Protein AF-A0A3D3H070-F1 (afdb_monomer_lite)

pLDDT: mean 72.17, std 18.34, range [31.47, 94.5]

Secondary structure (DSSP, 8-state):
--SS-EEEEEEEEEETTB-SHHHHHHHHHHT--TT--SS-----S------TTTS-HHHHHHHHHHHHHHHHHTSGGGGSS-TTGGG-EEEEEE-SS----TTTS---TTEEEEEEES-HHHHHHHHHHHHHTT-EEEEEEEE---TTSTTSS--TT-TTTT---STT-TT---PPP--EEEEEEEEEHHHHHHTT----EEE-------SSHHHHHHHHHHHHTSS-GGG--EEE----SSHHHHHHHHHHHHHHHHHS--SSS-PPP--SEEE----

Foldseek 3Di:
DQPFKKFFQFKWKDWFLQLIPVSVVVCLVVVPARDPPDDDDDDDDDPPGVPCVPVPPLNSLLVRVVRRVVLLVPPPPPPDPPPPLQQFEEEEEADLDPDPNQVRNPPDSRYPGYYYDPDPLVVVVVVSVQQVVFGKYKYKYWDDPDPVPVPPPPDPPCPPLQQQLDFPDPSQQAHDDIGIMIMTIMHGPVVCVVSVGDGPDMDQFFFHAPPDLVRVLVRLLRRCVRDPPVPDQEAEDRRHSDPVSSCSRVVSQQQSQQPSDPDDHRHDGPPHHYDSDSD

Sequence (279 aa):
MLTNEIAIVGIDSQFGEFANIDRVARALYVGKQVGKGIGRGLDEGLGNEINIANTTINGVTNDSITRMLGALSFGKLAQQEKNRVLKQLDVIVICEQSLDLESNVKVEGHINSVTVVSHLSEALKLALPLIDKGRFVALSGLNLATSSKEVEQNTVENTDQNNKTISFDGDFNGYQSTSGIASLLLAPLVIAKQSQLSIYAQLNGLSISAVNADAMKAAILKSLKSIDQKQISLIEVSALEDEFHSDLESSVLLEAYANAYEGTYAGDPLTRAISCARS

Radius of gyration: 20.77 Å; chains: 1; bounding box: 48×62×49 Å

Structure (mmCIF, N/CA/C/O backbone):
data_AF-A0A3D3H070-F1
#
_entry.id   AF-A0A3D3H070-F1
#
loop_
_atom_site.group_PDB
_atom_site.id
_atom_site.type_symbol
_atom_site.label_atom_id
_atom_site.label_alt_id
_atom_site.label_comp_id
_atom_site.label_asym_id
_atom_site.label_entity_id
_atom_site.label_seq_id
_atom_site.pdbx_PDB_ins_code
_atom_site.Cartn_x
_atom_site.Cartn_y
_atom_site.Cartn_z
_atom_site.occupancy
_atom_site.B_iso_or_equiv
_atom_site.auth_seq_id
_atom_site.auth_comp_id
_atom_site.auth_asym_id
_atom_site.auth_atom_id
_atom_site.pdbx_PDB_model_num
ATOM 1 N N . MET A 1 1 ? 2.606 -16.282 2.017 1.00 53.84 1 MET A N 1
ATOM 2 C CA . MET A 1 1 ? 1.264 -16.083 1.459 1.00 53.84 1 MET A CA 1
ATOM 3 C C . MET A 1 1 ? 0.476 -15.426 2.555 1.00 53.84 1 MET A C 1
ATOM 5 O O . MET A 1 1 ? 0.742 -15.745 3.711 1.00 53.84 1 MET A O 1
ATOM 9 N N . LEU A 1 2 ? -0.410 -14.504 2.200 1.00 64.12 2 LEU A N 1
ATOM 10 C CA . LEU A 1 2 ? -1.380 -13.996 3.157 1.00 64.12 2 LEU A CA 1
ATOM 11 C C . LEU A 1 2 ? -2.165 -15.188 3.699 1.00 64.12 2 LEU A C 1
ATOM 13 O O . LEU A 1 2 ? -2.694 -15.991 2.934 1.00 64.12 2 LEU A O 1
ATOM 17 N N . THR A 1 3 ? -2.132 -15.347 5.011 1.00 64.25 3 THR A N 1
ATOM 18 C CA . THR A 1 3 ? -2.880 -16.361 5.756 1.00 64.25 3 THR A CA 1
ATOM 19 C C . THR A 1 3 ? -4.340 -15.955 5.908 1.00 64.25 3 THR A C 1
ATOM 21 O O . THR A 1 3 ? -5.197 -16.826 6.008 1.00 64.25 3 THR A O 1
ATOM 24 N N . ASN A 1 4 ? -4.620 -14.649 5.852 1.00 69.06 4 ASN A N 1
ATOM 25 C CA . ASN A 1 4 ? -5.950 -14.066 5.940 1.00 69.06 4 ASN A CA 1
ATOM 26 C C . ASN A 1 4 ? -6.167 -12.990 4.870 1.00 69.06 4 ASN A C 1
ATOM 28 O O . ASN A 1 4 ? -5.235 -12.294 4.466 1.00 69.06 4 ASN A O 1
ATOM 32 N N . GLU A 1 5 ? -7.417 -12.836 4.435 1.00 88.88 5 GLU A N 1
ATOM 33 C CA . GLU A 1 5 ? -7.827 -11.741 3.557 1.00 88.88 5 GLU A CA 1
ATOM 34 C C . GLU A 1 5 ? -7.818 -10.411 4.328 1.00 88.88 5 GLU A C 1
ATOM 36 O O . GLU A 1 5 ? -8.447 -10.287 5.386 1.00 88.88 5 GLU A O 1
ATOM 41 N N . ILE A 1 6 ? -7.132 -9.405 3.784 1.00 93.62 6 ILE A N 1
ATOM 42 C CA . ILE A 1 6 ? -6.964 -8.091 4.419 1.00 93.62 6 ILE A CA 1
ATOM 43 C C . ILE A 1 6 ? -7.759 -7.049 3.639 1.00 93.62 6 ILE A C 1
ATOM 45 O O . ILE A 1 6 ? -7.616 -6.929 2.423 1.00 93.62 6 ILE A O 1
ATOM 49 N N . ALA A 1 7 ? -8.578 -6.280 4.348 1.00 94.25 7 ALA A N 1
ATOM 50 C CA . ALA A 1 7 ? -9.303 -5.133 3.826 1.00 94.25 7 ALA A CA 1
ATOM 51 C C . ALA A 1 7 ? -8.588 -3.828 4.189 1.00 94.25 7 ALA A C 1
ATOM 53 O O . ALA A 1 7 ? -8.120 -3.661 5.316 1.00 94.25 7 ALA A O 1
ATOM 54 N N . ILE A 1 8 ? -8.580 -2.883 3.253 1.00 94.50 8 ILE A N 1
ATOM 55 C CA . ILE A 1 8 ? -8.260 -1.478 3.501 1.00 94.50 8 ILE A CA 1
ATOM 56 C C . ILE A 1 8 ? -9.586 -0.768 3.766 1.00 94.50 8 ILE A C 1
ATOM 58 O O . ILE A 1 8 ? -10.426 -0.647 2.872 1.00 94.50 8 ILE A O 1
ATOM 62 N N . VAL A 1 9 ? -9.785 -0.336 5.008 1.00 91.19 9 VAL A N 1
ATOM 63 C CA . VAL A 1 9 ? -11.050 0.245 5.501 1.00 91.19 9 VAL A CA 1
ATOM 64 C C . VAL A 1 9 ? -10.940 1.733 5.834 1.00 91.19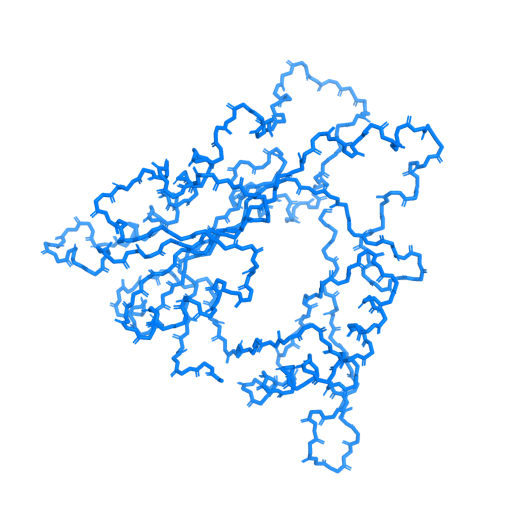 9 VAL A C 1
ATOM 66 O O . VAL A 1 9 ? -11.921 2.365 6.213 1.00 91.19 9 VAL A O 1
ATOM 69 N N . GLY A 1 10 ? -9.750 2.302 5.666 1.00 89.69 10 GLY A N 1
ATOM 70 C CA . GLY A 1 10 ? -9.484 3.727 5.792 1.00 89.69 10 GLY A CA 1
ATOM 71 C C . GLY A 1 10 ? -8.225 4.092 5.020 1.00 89.69 10 GLY A C 1
ATOM 72 O O . GLY A 1 10 ? -7.289 3.295 4.939 1.00 89.69 10 GLY A O 1
ATOM 73 N N . ILE A 1 11 ? -8.235 5.281 4.429 1.00 90.88 11 ILE A N 1
ATOM 74 C CA . ILE A 1 11 ? -7.114 5.856 3.691 1.00 90.88 11 ILE A CA 1
ATOM 75 C C . ILE A 1 11 ? -7.025 7.315 4.110 1.00 90.88 11 ILE A C 1
ATOM 77 O O . ILE A 1 11 ? -8.046 8.001 4.177 1.00 90.88 11 ILE A O 1
ATOM 81 N N . ASP A 1 12 ? -5.818 7.787 4.374 1.00 90.38 12 ASP A N 1
ATOM 82 C CA . ASP A 1 12 ? -5.549 9.207 4.523 1.00 90.38 12 ASP A CA 1
ATOM 83 C C . ASP A 1 12 ? -4.210 9.555 3.879 1.00 90.38 12 ASP A C 1
ATOM 85 O O . ASP A 1 12 ? -3.340 8.704 3.698 1.00 90.38 12 ASP A O 1
ATOM 89 N N . SER A 1 13 ? -4.057 10.807 3.477 1.00 88.50 13 SER A N 1
ATOM 90 C CA . SER A 1 13 ? -2.851 11.262 2.810 1.00 88.50 13 SER A CA 1
ATOM 91 C C . SER A 1 13 ? -2.742 12.773 2.880 1.00 88.50 13 SER A C 1
ATOM 93 O O . SER A 1 13 ? -3.749 13.474 2.820 1.00 88.50 13 SER A O 1
ATOM 95 N N . GLN A 1 14 ? -1.519 13.272 2.990 1.00 86.25 14 GLN A N 1
ATOM 96 C CA . GLN A 1 14 ? -1.224 14.691 2.945 1.00 86.25 14 GLN A CA 1
ATOM 97 C C . GLN A 1 14 ? 0.161 14.890 2.329 1.00 86.25 14 GLN A C 1
ATOM 99 O O . GLN A 1 14 ? 1.142 14.359 2.841 1.00 86.25 14 GLN A O 1
ATOM 104 N N . PHE A 1 15 ? 0.233 15.668 1.250 1.00 79.38 15 PHE A N 1
ATOM 105 C CA . PHE A 1 15 ? 1.461 15.957 0.502 1.00 79.38 15 PHE A CA 1
ATOM 106 C C . PHE A 1 15 ? 1.487 17.434 0.105 1.00 79.38 15 PHE A C 1
ATOM 108 O O . PHE A 1 15 ? 0.480 17.948 -0.389 1.00 79.38 15 PHE A O 1
ATOM 115 N N . GLY A 1 16 ? 2.618 18.119 0.301 1.00 72.62 16 GLY A N 1
ATOM 116 C CA . GLY A 1 16 ? 2.754 19.544 -0.031 1.00 72.62 16 GLY A CA 1
ATOM 117 C C . GLY A 1 16 ? 1.637 20.414 0.573 1.00 72.62 16 GLY A C 1
ATOM 118 O O . GLY A 1 16 ? 1.430 20.425 1.785 1.00 72.62 16 GLY A O 1
ATOM 119 N N . GLU A 1 17 ? 0.890 21.129 -0.275 1.00 68.81 17 GLU A N 1
ATOM 120 C CA . GLU A 1 17 ? -0.252 21.979 0.122 1.00 68.81 17 GLU A CA 1
ATOM 121 C C . GLU A 1 17 ? -1.568 21.203 0.382 1.00 68.81 17 GLU A C 1
ATOM 123 O O . GLU A 1 17 ? -2.561 21.750 0.886 1.00 68.81 17 GLU A O 1
ATOM 128 N N . PHE A 1 18 ? -1.618 19.912 0.043 1.00 79.94 18 PHE A N 1
ATOM 129 C CA . PHE A 1 18 ? -2.832 19.105 0.128 1.00 79.94 18 PHE A CA 1
ATOM 130 C C . PHE A 1 18 ? -2.976 18.487 1.517 1.00 79.94 18 PHE A C 1
ATOM 132 O O . PHE A 1 18 ? -2.437 17.429 1.812 1.00 79.94 18 PHE A O 1
ATOM 139 N N . ALA A 1 19 ? -3.752 19.154 2.368 1.00 76.75 19 ALA A N 1
ATOM 140 C CA . ALA A 1 19 ? -3.898 18.820 3.787 1.00 76.75 19 ALA A CA 1
ATOM 141 C C . ALA A 1 19 ? -4.605 17.485 4.124 1.00 76.75 19 ALA A C 1
ATOM 143 O O . ALA A 1 19 ? -4.637 17.116 5.295 1.00 76.75 19 ALA A O 1
ATOM 144 N N . ASN A 1 20 ? -5.247 16.807 3.165 1.00 80.50 20 ASN A N 1
ATOM 145 C CA . ASN A 1 20 ? -5.958 15.541 3.395 1.00 80.50 20 ASN A CA 1
ATOM 146 C C . ASN A 1 20 ? -6.221 14.770 2.089 1.00 80.50 20 ASN A C 1
ATOM 148 O O . ASN A 1 20 ? -6.066 15.315 0.989 1.00 80.50 20 ASN A O 1
ATOM 152 N N . ILE A 1 21 ? -6.694 13.525 2.224 1.00 84.62 21 ILE A N 1
ATOM 153 C CA . ILE A 1 21 ? -6.939 12.622 1.094 1.00 84.62 21 ILE A CA 1
ATOM 154 C C . ILE A 1 21 ? -7.927 13.179 0.064 1.00 84.62 21 ILE A C 1
ATOM 156 O O . ILE A 1 21 ? -7.715 12.984 -1.127 1.00 84.62 21 ILE A O 1
ATOM 160 N N . ASP A 1 22 ? -8.952 13.933 0.469 1.00 83.50 22 ASP A N 1
ATOM 161 C CA . ASP A 1 22 ? -9.907 14.528 -0.478 1.00 83.50 22 ASP A CA 1
ATOM 162 C C . ASP A 1 22 ? -9.228 15.560 -1.387 1.00 83.50 22 ASP A C 1
ATOM 164 O O . ASP A 1 22 ? -9.513 15.646 -2.585 1.00 83.50 22 ASP A O 1
ATOM 168 N N . ARG A 1 23 ? -8.308 16.351 -0.822 1.00 82.81 23 ARG A N 1
ATOM 169 C CA . ARG A 1 23 ? -7.516 17.328 -1.576 1.00 82.81 23 ARG A CA 1
ATOM 170 C C . ARG A 1 23 ? -6.496 16.642 -2.477 1.00 82.81 23 ARG A C 1
ATOM 172 O O . ARG A 1 23 ? -6.384 17.046 -3.631 1.00 82.81 23 ARG A O 1
ATOM 179 N N . VAL A 1 24 ? -5.820 15.604 -1.983 1.00 81.38 24 VAL A N 1
ATOM 180 C CA . VAL A 1 24 ? -4.869 14.797 -2.766 1.00 81.38 24 VAL A CA 1
ATOM 181 C C . VAL A 1 24 ? -5.581 14.116 -3.939 1.00 81.38 24 VAL A C 1
ATOM 183 O O . VAL A 1 24 ? -5.191 14.294 -5.089 1.00 81.38 24 VAL A O 1
ATOM 186 N N . ALA A 1 25 ? -6.687 13.414 -3.684 1.00 81.88 25 ALA A N 1
ATOM 187 C CA . ALA A 1 25 ? -7.477 12.744 -4.715 1.00 81.88 25 ALA A CA 1
ATOM 188 C C . ALA A 1 25 ? -8.027 13.734 -5.748 1.00 81.88 25 ALA A C 1
ATOM 190 O O . ALA A 1 25 ? -7.999 13.466 -6.949 1.00 81.88 25 ALA A O 1
ATOM 191 N N . ARG A 1 26 ? -8.485 14.913 -5.302 1.00 79.62 26 ARG A N 1
ATOM 192 C CA . ARG A 1 26 ? -8.896 15.982 -6.215 1.00 79.62 26 ARG A CA 1
ATOM 193 C C . ARG A 1 26 ? -7.729 16.459 -7.069 1.00 79.62 26 ARG A C 1
ATOM 195 O O . ARG A 1 26 ? -7.935 16.616 -8.265 1.00 79.62 26 ARG A O 1
ATOM 202 N N . ALA A 1 27 ? -6.555 16.702 -6.486 1.00 76.81 27 ALA A N 1
ATOM 203 C CA . ALA A 1 27 ? -5.366 17.149 -7.212 1.00 76.81 27 ALA A CA 1
ATOM 204 C C . ALA A 1 27 ? -4.968 16.150 -8.308 1.00 76.81 27 ALA A C 1
ATOM 206 O O . ALA A 1 27 ? -4.802 16.559 -9.458 1.00 76.81 27 ALA A O 1
ATOM 207 N N . LEU A 1 28 ? -4.950 14.854 -7.973 1.00 74.50 28 LEU A N 1
ATOM 208 C CA . LEU A 1 28 ? -4.727 13.760 -8.921 1.00 74.50 28 LEU A CA 1
ATOM 209 C C . LEU A 1 28 ? -5.775 13.762 -10.041 1.00 74.50 28 LEU A C 1
ATOM 211 O O . LEU A 1 28 ? -5.426 13.701 -11.216 1.00 74.50 28 LEU A O 1
ATOM 215 N N . TYR A 1 29 ? -7.059 13.898 -9.697 1.00 76.00 29 TYR A N 1
ATOM 216 C CA . TYR A 1 29 ? -8.145 13.901 -10.679 1.00 76.00 29 TYR A CA 1
ATOM 217 C C . TYR A 1 29 ? -8.085 15.094 -11.644 1.00 76.00 29 TYR A C 1
ATOM 219 O O . TYR A 1 29 ? -8.369 14.948 -12.831 1.00 76.00 29 TYR A O 1
ATOM 227 N N . VAL A 1 30 ? -7.726 16.285 -11.154 1.00 76.06 30 VAL A N 1
ATOM 228 C CA . VAL A 1 30 ? -7.637 17.497 -11.990 1.00 76.06 30 VAL A CA 1
ATOM 229 C C . VAL A 1 30 ? -6.278 17.657 -12.681 1.00 76.06 30 VAL A C 1
ATOM 231 O O . VAL A 1 30 ? -6.100 18.616 -13.429 1.00 76.06 30 VAL A O 1
ATOM 234 N N . GLY A 1 31 ? -5.319 16.763 -12.418 1.00 64.12 31 GLY A N 1
ATOM 235 C CA . GLY A 1 31 ? -3.957 16.839 -12.949 1.00 64.12 31 GLY A CA 1
ATOM 236 C C . GLY A 1 31 ? -3.170 18.062 -12.462 1.00 64.12 31 GLY A C 1
ATOM 237 O O . GLY A 1 31 ? -2.349 18.598 -13.208 1.00 64.12 31 GLY A O 1
ATOM 238 N N . LYS A 1 32 ? -3.442 18.555 -11.246 1.00 61.50 32 LYS A N 1
ATOM 239 C CA . LYS A 1 32 ? -2.672 19.663 -10.659 1.00 61.50 32 LYS A CA 1
ATOM 240 C C . LYS A 1 32 ? -1.323 19.136 -10.170 1.00 61.50 32 LYS A C 1
ATOM 242 O O . LYS A 1 32 ? -1.293 18.232 -9.346 1.00 61.50 32 LYS A O 1
ATOM 247 N N . GLN A 1 33 ? -0.238 19.733 -10.665 1.00 56.66 33 GLN A N 1
ATOM 248 C CA . GLN A 1 33 ? 1.125 19.439 -10.214 1.00 56.66 33 GLN A CA 1
ATOM 249 C C . GLN A 1 33 ? 1.294 19.837 -8.746 1.00 56.66 33 GLN A C 1
ATOM 251 O O . GLN A 1 33 ? 0.931 20.956 -8.370 1.00 56.66 33 GLN A O 1
ATOM 256 N N . VAL A 1 34 ? 1.880 18.950 -7.944 1.00 52.12 34 VAL A N 1
ATOM 257 C CA . VAL A 1 34 ? 2.399 19.302 -6.622 1.00 52.12 34 VAL A CA 1
ATOM 258 C C . VAL A 1 34 ? 3.679 20.117 -6.864 1.00 52.12 34 VAL A C 1
ATOM 260 O O . VAL A 1 34 ? 4.632 19.593 -7.420 1.00 52.12 34 VAL A O 1
ATOM 263 N N . GLY A 1 35 ? 3.697 21.418 -6.541 1.00 47.84 35 GLY A N 1
ATOM 264 C CA . GLY A 1 35 ? 4.944 22.211 -6.555 1.00 47.84 35 GLY A CA 1
ATOM 265 C C . GLY A 1 35 ? 5.084 23.364 -7.562 1.00 47.84 35 GLY A C 1
ATOM 266 O O . GLY A 1 35 ? 6.166 23.932 -7.667 1.00 47.84 35 GLY A O 1
ATOM 267 N N . LYS A 1 36 ? 4.034 23.816 -8.268 1.00 41.84 36 LYS A N 1
ATOM 268 C CA . LYS A 1 36 ? 4.107 25.085 -9.036 1.00 41.84 36 LYS A CA 1
ATOM 269 C C . LYS A 1 36 ? 3.799 26.325 -8.185 1.00 41.84 36 LYS A C 1
ATOM 271 O O . LYS A 1 36 ? 2.877 27.081 -8.475 1.00 41.84 36 LYS A O 1
ATOM 276 N N . GLY A 1 37 ? 4.621 26.574 -7.172 1.00 40.28 37 GLY A N 1
ATOM 277 C CA . GLY A 1 37 ? 4.976 27.943 -6.795 1.00 40.28 37 GLY A CA 1
ATOM 278 C C . GLY A 1 37 ? 6.317 28.215 -7.464 1.00 40.28 37 GLY A C 1
ATOM 279 O O . GLY A 1 37 ? 7.327 27.693 -7.033 1.00 40.28 37 GLY A O 1
ATOM 280 N N . ILE A 1 38 ? 6.383 28.819 -8.644 1.00 42.69 38 ILE A N 1
ATOM 281 C CA . ILE A 1 38 ? 6.715 30.236 -8.810 1.00 42.69 38 ILE A CA 1
ATOM 282 C C . ILE A 1 38 ? 6.442 30.546 -10.288 1.00 42.69 38 ILE A C 1
ATOM 284 O O . ILE A 1 38 ? 7.107 30.008 -11.172 1.00 42.69 38 ILE A O 1
ATOM 288 N N . GLY A 1 39 ? 5.471 31.413 -10.587 1.00 35.09 39 GLY A N 1
ATOM 289 C CA . GLY A 1 39 ? 5.306 31.900 -11.957 1.00 35.09 39 GLY A CA 1
ATOM 290 C C . GLY A 1 39 ? 3.931 32.443 -12.322 1.00 35.09 39 GLY A C 1
ATOM 291 O O . GLY A 1 39 ? 3.171 31.767 -13.003 1.00 35.09 39 GLY A O 1
ATOM 292 N N . ARG A 1 40 ? 3.734 33.733 -12.014 1.00 35.03 40 ARG A N 1
ATOM 293 C CA . ARG A 1 40 ? 2.775 34.689 -12.611 1.00 35.03 40 ARG A CA 1
ATOM 294 C C . ARG A 1 40 ? 1.355 34.751 -12.026 1.00 35.03 40 ARG A C 1
ATOM 296 O O . ARG A 1 40 ? 0.415 34.209 -12.585 1.00 35.03 40 ARG A O 1
ATOM 303 N N . GLY A 1 41 ? 1.230 35.642 -11.040 1.00 31.47 41 GLY A N 1
ATOM 304 C CA . GLY A 1 41 ? 0.188 36.673 -11.015 1.00 31.47 41 GLY A CA 1
ATOM 305 C C . GLY A 1 41 ? -1.107 36.339 -10.275 1.00 31.47 41 GLY A C 1
ATOM 306 O O . GLY A 1 41 ? -1.871 35.498 -10.726 1.00 31.47 41 GLY A O 1
ATOM 307 N N . LEU A 1 42 ? -1.380 37.162 -9.252 1.00 35.16 42 LEU A N 1
ATOM 308 C CA . LEU A 1 42 ? -2.685 37.431 -8.625 1.00 35.16 42 LEU A CA 1
ATOM 309 C C . LEU A 1 42 ? -3.208 36.370 -7.637 1.00 35.16 42 LEU A C 1
ATOM 311 O O . LEU A 1 42 ? -4.092 35.594 -7.969 1.00 35.16 42 LEU A O 1
ATOM 315 N N . ASP A 1 43 ? -2.680 36.365 -6.412 1.00 31.59 43 ASP A N 1
ATOM 316 C CA . ASP A 1 43 ? -3.430 36.804 -5.218 1.00 31.59 43 ASP A CA 1
ATOM 317 C C . ASP A 1 43 ? -2.535 36.684 -3.973 1.00 31.59 43 ASP A C 1
ATOM 319 O O . ASP A 1 43 ? -1.948 35.639 -3.690 1.00 31.59 43 ASP A O 1
ATOM 323 N N . GLU A 1 44 ? -2.418 37.776 -3.221 1.00 37.12 44 GLU A N 1
ATOM 324 C CA . GLU A 1 44 ? -1.837 37.781 -1.879 1.00 37.12 44 GLU A CA 1
ATOM 325 C C . GLU A 1 44 ? -2.806 37.068 -0.923 1.00 37.12 44 GLU A C 1
ATOM 327 O O . GLU A 1 44 ? -3.664 37.681 -0.294 1.00 37.12 44 GLU A O 1
ATOM 332 N N . GLY A 1 45 ? -2.697 35.744 -0.826 1.00 34.69 45 GLY A N 1
ATOM 333 C CA . GLY A 1 45 ? -3.454 34.973 0.151 1.00 34.69 45 GLY A CA 1
ATOM 334 C C . GLY A 1 45 ? -3.292 33.469 -0.024 1.00 34.69 45 GLY A C 1
ATOM 335 O O . GLY A 1 45 ? -3.718 32.919 -1.029 1.00 34.69 45 GLY A O 1
ATOM 336 N N . LEU A 1 46 ? -2.770 32.805 1.016 1.00 35.12 46 LEU A N 1
ATOM 337 C CA . LEU A 1 46 ? -2.797 31.345 1.242 1.00 35.12 46 LEU A CA 1
ATOM 338 C C . LEU A 1 46 ? -1.670 30.494 0.629 1.00 35.12 46 LEU A C 1
ATOM 340 O O . LEU A 1 46 ? -1.877 29.319 0.340 1.00 35.12 46 LEU A O 1
ATOM 344 N N . GLY A 1 47 ? -0.446 31.015 0.571 1.00 31.72 47 GLY A N 1
ATOM 345 C CA . GLY A 1 47 ? 0.758 30.180 0.490 1.00 31.72 47 GLY A CA 1
ATOM 346 C C . GLY A 1 47 ? 1.118 29.564 1.847 1.00 31.72 47 GLY A C 1
ATOM 347 O O . GLY A 1 47 ? 2.156 29.893 2.406 1.00 31.72 47 GLY A O 1
ATOM 348 N N . ASN A 1 48 ? 0.255 28.714 2.410 1.00 34.72 48 ASN A N 1
ATOM 349 C CA . ASN A 1 48 ? 0.670 27.815 3.489 1.00 34.72 48 ASN A CA 1
ATOM 350 C C . ASN A 1 48 ? 1.222 26.549 2.832 1.00 34.72 48 ASN A C 1
ATOM 352 O O . ASN A 1 48 ? 0.548 25.518 2.794 1.00 34.72 48 ASN A O 1
ATOM 356 N N . GLU A 1 49 ? 2.457 26.623 2.327 1.00 38.97 49 GLU A N 1
ATOM 357 C CA . GLU A 1 49 ? 3.288 25.423 2.326 1.00 38.97 49 GLU A CA 1
ATOM 358 C C . GLU A 1 49 ? 3.202 24.857 3.739 1.00 38.97 49 GLU A C 1
ATOM 360 O O . GLU A 1 49 ? 3.406 25.575 4.727 1.00 38.97 49 GLU A O 1
ATOM 365 N N . ILE A 1 50 ? 2.802 23.594 3.853 1.00 42.91 50 ILE A N 1
ATOM 366 C CA . ILE A 1 50 ? 2.846 22.910 5.132 1.00 42.91 50 ILE A CA 1
ATOM 367 C C . ILE A 1 50 ? 4.324 22.761 5.433 1.00 42.91 50 ILE A C 1
ATOM 369 O O . ILE A 1 50 ? 4.980 21.809 5.026 1.00 42.91 50 ILE A O 1
ATOM 373 N N . ASN A 1 51 ? 4.853 23.759 6.126 1.00 42.97 51 ASN A N 1
ATOM 374 C CA . ASN A 1 51 ? 6.153 23.695 6.728 1.00 42.97 51 ASN A CA 1
ATOM 375 C C . ASN A 1 51 ? 5.995 22.644 7.828 1.00 42.97 51 ASN A C 1
ATOM 377 O O . ASN A 1 51 ? 5.593 22.959 8.951 1.00 42.97 51 ASN A O 1
ATOM 381 N N . ILE A 1 52 ? 6.230 21.371 7.494 1.00 47.81 52 ILE A N 1
ATOM 382 C CA . ILE A 1 52 ? 6.271 20.277 8.474 1.00 47.81 52 ILE A CA 1
ATOM 383 C C . ILE A 1 52 ? 7.335 20.593 9.547 1.00 47.81 52 ILE A C 1
ATOM 385 O O . ILE A 1 52 ? 7.297 20.049 10.643 1.00 47.81 52 ILE A O 1
ATOM 389 N N . ALA A 1 53 ? 8.211 21.578 9.306 1.00 42.12 53 ALA A N 1
ATOM 390 C CA . ALA A 1 53 ? 9.059 22.182 10.327 1.00 42.12 53 ALA A CA 1
ATOM 391 C C . ALA A 1 53 ? 8.290 22.829 11.505 1.00 42.12 53 ALA A C 1
ATOM 393 O O . ALA A 1 53 ? 8.837 22.897 12.601 1.00 42.12 53 ALA A O 1
ATOM 394 N N . ASN A 1 54 ? 7.040 23.283 11.322 1.00 39.00 54 ASN A N 1
ATOM 395 C CA . ASN A 1 54 ? 6.262 24.001 12.346 1.00 39.00 54 ASN A CA 1
ATOM 396 C C . ASN A 1 54 ? 5.097 23.199 12.951 1.00 39.00 54 ASN A C 1
ATOM 398 O O . ASN A 1 54 ? 4.590 23.572 14.009 1.00 39.00 54 ASN A O 1
ATOM 402 N N . THR A 1 55 ? 4.661 22.103 12.321 1.00 51.69 55 THR A N 1
ATOM 403 C CA . THR A 1 55 ? 3.723 21.147 12.938 1.00 51.69 55 THR A CA 1
ATOM 404 C C . THR A 1 55 ? 4.530 19.956 13.418 1.00 51.69 55 THR A C 1
ATOM 406 O O . THR A 1 55 ? 5.241 19.342 12.633 1.00 51.69 55 THR A O 1
ATOM 409 N N . THR A 1 56 ? 4.459 19.617 14.707 1.00 62.72 56 THR A N 1
ATOM 410 C CA . THR A 1 56 ? 5.174 18.434 15.193 1.00 62.72 56 THR A CA 1
ATOM 411 C C . THR A 1 56 ? 4.686 17.221 14.408 1.00 62.72 56 THR A C 1
ATOM 413 O O . THR A 1 56 ? 3.486 17.046 14.214 1.00 62.72 56 THR A O 1
ATOM 416 N N . ILE A 1 57 ? 5.610 16.381 13.948 1.00 65.06 57 ILE A N 1
ATOM 417 C CA . ILE A 1 57 ? 5.325 15.152 13.188 1.00 65.06 57 ILE A CA 1
ATOM 418 C C . ILE A 1 57 ? 4.260 14.299 13.899 1.00 65.06 57 ILE A C 1
ATOM 420 O O . ILE A 1 57 ? 3.370 13.728 13.278 1.00 65.06 57 ILE A O 1
ATOM 424 N N . ASN A 1 58 ? 4.280 14.340 15.232 1.00 67.81 58 ASN A N 1
ATOM 425 C CA . ASN A 1 58 ? 3.258 13.783 16.109 1.00 67.81 58 ASN A CA 1
ATOM 426 C C . ASN A 1 58 ? 1.844 14.302 15.811 1.00 67.81 58 ASN A C 1
ATOM 428 O O . ASN A 1 58 ? 0.911 13.513 15.764 1.00 67.81 58 ASN A O 1
ATOM 432 N N . GLY A 1 59 ? 1.665 15.611 15.620 1.00 69.94 59 GLY A N 1
ATOM 433 C CA . GLY A 1 59 ? 0.386 16.219 15.253 1.00 69.94 59 GLY A CA 1
ATOM 434 C C . GLY A 1 59 ? -0.138 15.701 13.917 1.00 69.94 59 GLY A C 1
ATOM 435 O O . GLY A 1 59 ? -1.276 15.257 13.856 1.00 69.94 59 GLY A O 1
ATOM 436 N N . VAL A 1 60 ? 0.709 15.655 12.885 1.00 74.31 60 VAL A N 1
ATOM 437 C CA . VAL A 1 60 ? 0.316 15.167 11.550 1.00 74.31 60 VAL A CA 1
ATOM 438 C C . VAL A 1 60 ? -0.076 13.686 11.585 1.00 74.31 60 VAL A C 1
ATOM 440 O O . VAL A 1 60 ? -1.119 13.309 11.049 1.00 74.31 60 VAL A O 1
ATOM 443 N N . THR A 1 61 ? 0.711 12.850 12.267 1.00 74.94 61 THR A N 1
ATOM 444 C CA . THR A 1 61 ? 0.400 11.425 12.449 1.00 74.94 61 THR A CA 1
ATOM 445 C C . THR A 1 61 ? -0.884 11.225 13.255 1.00 74.94 61 THR A C 1
ATOM 447 O O . THR A 1 61 ? -1.749 10.459 12.834 1.00 74.94 61 THR A O 1
ATOM 450 N N . ASN A 1 62 ? -1.049 11.937 14.377 1.00 76.62 62 ASN A N 1
ATOM 451 C CA . ASN A 1 62 ? -2.265 11.875 15.195 1.00 76.62 62 ASN A CA 1
ATOM 452 C C . ASN A 1 62 ? -3.495 12.280 14.375 1.00 76.62 62 ASN A C 1
ATOM 454 O O . ASN A 1 62 ? -4.470 11.539 14.339 1.00 76.62 62 ASN A O 1
ATOM 458 N N . ASP A 1 63 ? -3.431 13.407 13.664 1.00 79.75 63 ASP A N 1
ATOM 459 C CA . ASP A 1 63 ? -4.544 13.905 12.859 1.00 79.75 63 ASP A CA 1
ATOM 460 C C . ASP A 1 63 ? -4.925 12.912 11.753 1.00 79.75 63 ASP A C 1
ATOM 462 O O . ASP A 1 63 ? -6.112 12.703 11.487 1.00 79.75 63 ASP A O 1
ATOM 466 N N . SER A 1 64 ? -3.933 12.267 11.130 1.00 83.12 64 SER A N 1
ATOM 467 C CA . SER A 1 64 ? -4.163 11.231 10.122 1.00 83.12 64 SER A CA 1
ATOM 468 C C . SER A 1 64 ? -4.873 10.007 10.705 1.00 83.12 64 SER A C 1
ATOM 470 O O . SER A 1 64 ? -5.873 9.537 10.155 1.00 83.12 64 SER A O 1
ATOM 472 N N . ILE A 1 65 ? -4.424 9.535 11.872 1.00 77.81 65 ILE A N 1
ATOM 473 C CA . ILE A 1 65 ? -5.055 8.426 12.598 1.00 77.81 65 ILE A CA 1
ATOM 474 C C . ILE A 1 65 ? -6.487 8.792 12.998 1.00 77.81 65 ILE A C 1
ATOM 476 O O . ILE A 1 65 ? -7.410 8.017 12.737 1.00 77.81 65 ILE A O 1
ATOM 480 N N . THR A 1 66 ? -6.702 9.979 13.568 1.00 77.56 66 THR A N 1
ATOM 481 C CA . THR A 1 66 ? -8.029 10.462 13.963 1.00 77.56 66 THR A CA 1
ATOM 482 C C . THR A 1 66 ? -8.971 10.536 12.760 1.00 77.56 66 THR A C 1
ATOM 484 O O . THR A 1 66 ? -10.124 10.122 12.873 1.00 77.56 66 THR A O 1
ATOM 487 N N . ARG A 1 67 ? -8.507 10.986 11.583 1.00 79.25 67 ARG A N 1
ATOM 488 C CA . ARG A 1 67 ? -9.322 10.987 10.353 1.00 79.25 67 ARG A CA 1
ATOM 489 C C . ARG A 1 67 ? -9.689 9.574 9.896 1.00 79.25 67 ARG A C 1
ATOM 491 O O . ARG A 1 67 ? -10.860 9.324 9.608 1.00 79.25 67 ARG A O 1
ATOM 498 N N . MET A 1 68 ? -8.734 8.640 9.884 1.00 76.94 68 MET A N 1
ATOM 499 C CA . MET A 1 68 ? -9.004 7.240 9.524 1.00 76.94 68 MET A CA 1
ATOM 500 C C . MET A 1 68 ? -9.978 6.565 10.502 1.00 76.94 68 MET A C 1
ATOM 502 O O . MET A 1 68 ? -10.881 5.850 10.075 1.00 76.94 68 MET A O 1
ATOM 506 N N . LEU A 1 69 ? -9.852 6.822 11.807 1.00 74.38 69 LEU A N 1
ATOM 507 C CA . LEU A 1 69 ? -10.790 6.331 12.824 1.00 74.38 69 LEU A CA 1
ATOM 508 C C . LEU A 1 69 ? -12.165 7.002 12.729 1.00 74.38 69 LEU A C 1
ATOM 510 O O . LEU A 1 69 ? -13.199 6.355 12.919 1.00 74.38 69 LEU A O 1
ATOM 514 N N . GLY A 1 70 ? -12.196 8.290 12.391 1.00 69.88 70 GLY A N 1
ATOM 515 C CA . GLY A 1 70 ? -13.422 9.022 12.096 1.00 69.88 70 GLY A CA 1
ATOM 516 C C . GLY A 1 70 ? -14.207 8.367 10.960 1.00 69.88 70 GLY A C 1
ATOM 517 O O . GLY A 1 70 ? -15.418 8.197 11.085 1.00 69.88 70 GLY A O 1
ATOM 518 N N . ALA A 1 71 ? -13.525 7.894 9.909 1.00 65.12 71 ALA A N 1
ATOM 519 C CA . ALA A 1 71 ? -14.150 7.162 8.804 1.00 65.12 71 ALA A CA 1
ATOM 520 C C . ALA A 1 71 ? -14.855 5.868 9.262 1.00 65.12 71 ALA A C 1
ATOM 522 O O . ALA A 1 71 ? -15.934 5.546 8.763 1.00 65.12 71 ALA A O 1
ATOM 523 N N . LEU A 1 72 ? -14.314 5.171 10.269 1.00 66.50 72 LEU A N 1
ATOM 524 C CA . LEU A 1 72 ? -14.962 3.994 10.872 1.00 66.50 72 LEU A CA 1
ATOM 525 C C . LEU A 1 72 ? -16.236 4.348 11.653 1.00 66.50 72 LEU A C 1
ATOM 527 O O . LEU A 1 72 ? -17.129 3.514 11.805 1.00 66.50 72 LEU A O 1
ATOM 531 N N . SER A 1 73 ? -16.322 5.582 12.156 1.00 56.19 73 SER A N 1
ATOM 532 C CA . SER A 1 73 ? -17.408 6.054 13.022 1.00 56.19 73 SER A CA 1
ATOM 533 C C . SER A 1 73 ? -18.676 6.457 12.254 1.00 56.19 73 SER A C 1
ATOM 535 O O . SER A 1 73 ? -19.723 6.634 12.873 1.00 56.19 73 SER A O 1
ATOM 537 N N . PHE A 1 74 ? -18.623 6.560 10.917 1.00 48.97 74 PHE A N 1
ATOM 538 C CA . PHE A 1 74 ? -19.785 6.876 10.067 1.00 48.97 74 PHE A CA 1
ATOM 539 C C . PHE A 1 74 ? -20.722 5.684 9.802 1.00 48.97 74 PHE A C 1
ATOM 541 O O . PHE A 1 74 ? -21.801 5.860 9.231 1.00 48.97 74 PHE A O 1
ATOM 548 N N . GLY A 1 75 ? -20.371 4.472 10.244 1.00 48.41 75 GLY A N 1
ATOM 549 C CA . GLY A 1 75 ? -21.339 3.378 10.331 1.00 48.41 75 GLY A CA 1
ATOM 550 C C . GLY A 1 75 ? -22.393 3.676 11.406 1.00 48.41 75 GLY A C 1
ATOM 551 O O . GLY A 1 75 ? -22.101 4.335 12.400 1.00 48.41 75 GLY A O 1
ATOM 552 N N . LYS A 1 76 ? -23.615 3.139 11.279 1.00 44.62 76 LYS A N 1
ATOM 553 C CA . LYS A 1 76 ? -24.701 3.171 12.297 1.00 44.62 76 LYS A CA 1
ATOM 554 C C . LYS A 1 76 ? -24.337 2.508 13.656 1.00 44.62 76 LYS A C 1
ATOM 556 O O . LYS A 1 76 ? -25.211 2.078 14.402 1.00 44.62 76 LYS A O 1
ATOM 561 N N . LEU A 1 77 ? -23.052 2.412 13.984 1.00 45.75 77 LEU A N 1
ATOM 562 C CA . LEU A 1 77 ? -22.442 1.776 15.149 1.00 45.75 77 LEU A CA 1
ATOM 563 C C . LEU A 1 77 ? -22.264 2.722 16.345 1.00 45.75 77 LEU A C 1
ATOM 565 O O . LEU A 1 77 ? -21.909 2.265 17.428 1.00 45.75 77 LEU A O 1
ATOM 569 N N . ALA A 1 78 ? -22.584 4.012 16.209 1.00 43.44 78 ALA A N 1
ATOM 570 C CA . ALA A 1 78 ? -22.543 4.957 17.328 1.00 43.44 78 ALA A CA 1
ATOM 571 C C . ALA A 1 78 ? -23.621 4.706 18.412 1.00 43.44 78 ALA A C 1
ATOM 573 O O . ALA A 1 78 ? -23.621 5.386 19.434 1.00 43.44 78 ALA A O 1
ATOM 574 N N . GLN A 1 79 ? -24.533 3.739 18.225 1.00 42.19 79 GLN A N 1
ATOM 575 C CA . GLN A 1 79 ? -25.642 3.472 19.157 1.00 42.19 79 GLN A CA 1
ATOM 576 C C . GLN A 1 79 ? -25.721 2.055 19.739 1.00 42.19 79 GLN A C 1
ATOM 578 O O . GLN A 1 79 ? -26.771 1.669 20.247 1.00 42.19 79 GLN A O 1
ATOM 583 N N . GLN A 1 80 ? -24.639 1.272 19.767 1.00 39.38 80 GLN A N 1
ATOM 584 C CA . GLN A 1 80 ? -24.641 0.059 20.594 1.00 39.38 80 GLN A CA 1
ATOM 585 C C . GLN A 1 80 ? -23.385 -0.057 21.452 1.00 39.38 80 GLN A C 1
ATOM 587 O O . GLN A 1 80 ? -22.262 0.045 20.969 1.00 39.38 80 GLN A O 1
ATOM 592 N N . GLU A 1 81 ? -23.605 -0.312 22.742 1.00 45.91 81 GLU A N 1
ATOM 593 C CA . GLU A 1 81 ? -22.651 -0.516 23.841 1.00 45.91 81 GLU A CA 1
ATOM 594 C C . GLU A 1 81 ? -21.657 -1.697 23.649 1.00 45.91 81 GLU A C 1
ATOM 596 O O . GLU A 1 81 ? -21.298 -2.396 24.594 1.00 45.91 81 GLU A O 1
ATOM 601 N N . LYS A 1 82 ? -21.156 -1.956 22.437 1.00 44.47 82 LYS A N 1
ATOM 602 C CA . LYS A 1 82 ? -20.215 -3.047 22.114 1.00 44.47 82 LYS A CA 1
ATOM 603 C C . LYS A 1 82 ? -18.961 -2.573 21.366 1.00 44.47 82 LYS A C 1
ATOM 605 O O . LYS A 1 82 ? -18.314 -3.352 20.671 1.00 44.47 82 LYS A O 1
ATOM 610 N N . ASN A 1 83 ? -18.539 -1.330 21.605 1.00 46.69 83 ASN A N 1
ATOM 611 C CA . ASN A 1 83 ? -17.245 -0.750 21.201 1.00 46.69 83 ASN A CA 1
ATOM 612 C C . ASN A 1 83 ? -16.039 -1.377 21.945 1.00 46.69 83 ASN A C 1
ATOM 614 O O . ASN A 1 83 ? -15.225 -0.686 22.552 1.00 46.69 83 ASN A O 1
ATOM 618 N N . ARG A 1 84 ? -15.920 -2.710 21.943 1.00 50.56 84 ARG A N 1
ATOM 619 C CA . ARG A 1 84 ? -14.671 -3.425 22.269 1.00 50.56 84 ARG A CA 1
ATOM 620 C C . ARG A 1 84 ? -13.862 -3.760 21.012 1.00 50.56 84 ARG A C 1
ATOM 622 O O . ARG A 1 84 ? -12.650 -3.886 21.120 1.00 50.56 84 ARG A O 1
ATOM 629 N N . VAL A 1 85 ? -14.506 -3.850 19.842 1.00 50.19 85 VAL A N 1
ATOM 630 C CA . VAL A 1 85 ? -13.853 -4.210 18.565 1.00 50.19 85 VAL A CA 1
ATOM 631 C C . VAL A 1 85 ? -12.889 -3.114 18.089 1.00 50.19 85 VAL A C 1
ATOM 633 O O . VAL A 1 85 ? -11.794 -3.425 17.643 1.00 50.19 85 VAL A O 1
ATOM 636 N N . LEU A 1 86 ? -13.232 -1.837 18.292 1.00 52.78 86 LEU A N 1
ATOM 637 C CA . LEU A 1 86 ? -12.377 -0.687 17.955 1.00 52.78 86 LEU A CA 1
ATOM 638 C C . LEU A 1 86 ? -11.366 -0.307 19.060 1.00 52.78 86 LEU A C 1
ATOM 640 O O . LEU A 1 86 ? -10.716 0.725 18.961 1.00 52.78 86 LEU A O 1
ATOM 644 N N . LYS A 1 87 ? -11.230 -1.100 20.138 1.00 53.25 87 LYS A N 1
ATOM 645 C CA . LYS A 1 87 ? -10.273 -0.827 21.238 1.00 53.25 87 LYS A CA 1
ATOM 646 C C . LYS A 1 87 ? -8.889 -1.454 21.035 1.00 53.25 87 LYS A C 1
ATOM 648 O O . LYS A 1 87 ? -8.100 -1.491 21.972 1.00 53.25 87 LYS A O 1
ATOM 653 N N . GLN A 1 88 ? -8.616 -2.016 19.863 1.00 70.00 88 GLN A N 1
ATOM 654 C CA . GLN A 1 88 ? -7.337 -2.658 19.558 1.00 70.00 88 GLN A CA 1
ATOM 655 C C . GLN A 1 88 ? -6.826 -2.154 18.212 1.00 70.00 88 GLN A C 1
ATOM 657 O O . GLN A 1 88 ? -6.741 -2.920 17.252 1.00 70.00 88 GLN A O 1
ATOM 662 N N . LEU A 1 89 ? -6.563 -0.846 18.140 1.00 84.06 89 LEU A N 1
ATOM 663 C CA . LEU A 1 89 ? -5.790 -0.274 17.047 1.00 84.06 89 LEU A CA 1
ATOM 664 C C . LEU A 1 89 ? -4.308 -0.359 17.399 1.00 84.06 89 LEU A C 1
ATOM 666 O O . LEU A 1 89 ? -3.866 0.262 18.365 1.00 84.06 89 LEU A O 1
ATOM 670 N N . ASP A 1 90 ? -3.549 -1.093 16.604 1.00 89.19 90 ASP A N 1
ATOM 671 C CA . ASP A 1 90 ? -2.094 -1.021 16.633 1.00 89.19 90 ASP A CA 1
ATOM 672 C C . ASP A 1 90 ? -1.639 -0.019 15.557 1.00 89.19 90 ASP A C 1
ATOM 674 O O . ASP A 1 90 ? -2.105 -0.058 14.418 1.00 89.19 90 ASP A O 1
ATOM 678 N N . VAL A 1 91 ? -0.766 0.917 15.916 1.00 88.38 91 VAL A N 1
ATOM 679 C CA . VAL A 1 91 ? -0.234 1.936 15.003 1.00 88.38 91 VAL A CA 1
ATOM 680 C C . VAL A 1 91 ? 1.212 1.590 14.688 1.00 88.38 91 VAL A C 1
ATOM 682 O O . VAL A 1 91 ? 2.027 1.431 15.596 1.00 88.38 91 VAL A O 1
ATOM 685 N N . ILE A 1 92 ? 1.540 1.495 13.404 1.00 92.25 92 ILE A N 1
ATOM 686 C CA . ILE A 1 92 ? 2.907 1.297 12.932 1.00 92.25 92 ILE A CA 1
ATOM 687 C C . ILE A 1 92 ? 3.272 2.468 12.031 1.00 92.25 92 ILE A C 1
ATOM 689 O O . ILE A 1 92 ? 2.669 2.685 10.977 1.00 92.25 92 ILE A O 1
ATOM 693 N N . VAL A 1 93 ? 4.272 3.219 12.464 1.00 89.75 93 VAL A N 1
ATOM 694 C CA . VAL A 1 93 ? 4.789 4.380 11.758 1.00 89.75 93 VAL A CA 1
ATOM 695 C C . VAL A 1 93 ? 6.045 3.977 10.995 1.00 89.75 93 VAL A C 1
ATOM 697 O O . VAL A 1 93 ? 6.973 3.428 11.580 1.00 89.75 93 VAL A O 1
ATOM 700 N N . ILE A 1 94 ? 6.070 4.246 9.693 1.00 91.44 94 ILE A N 1
ATOM 701 C CA . ILE A 1 94 ? 7.224 4.024 8.824 1.00 91.44 94 ILE A CA 1
ATOM 702 C C . ILE A 1 94 ? 7.907 5.372 8.627 1.00 91.44 94 ILE A C 1
ATOM 704 O O . ILE A 1 94 ? 7.340 6.266 7.999 1.00 91.44 94 ILE A O 1
ATOM 708 N N . CYS A 1 95 ? 9.098 5.520 9.192 1.00 87.06 95 CYS A N 1
ATOM 709 C CA . CYS A 1 95 ? 9.875 6.747 9.143 1.00 87.06 95 CYS A CA 1
ATOM 710 C C . CYS A 1 95 ? 11.364 6.399 9.144 1.00 87.06 95 CYS A C 1
ATOM 712 O O . CYS A 1 95 ? 11.858 5.785 10.088 1.00 87.06 95 CYS A O 1
ATOM 714 N N . GLU A 1 96 ? 12.090 6.791 8.098 1.00 79.12 96 GLU A N 1
ATOM 715 C CA . GLU A 1 96 ? 13.536 6.545 8.015 1.00 79.12 96 GLU A CA 1
ATOM 716 C C . GLU A 1 96 ? 14.331 7.436 8.976 1.00 79.12 96 GLU A C 1
ATOM 718 O O . GLU A 1 96 ? 15.410 7.058 9.436 1.00 79.12 96 GLU A O 1
ATOM 723 N N . GLN A 1 97 ? 13.800 8.613 9.320 1.00 72.44 97 GLN A N 1
ATOM 724 C CA . GLN A 1 97 ? 14.412 9.471 10.326 1.00 72.44 97 GLN A CA 1
ATOM 725 C C . GLN A 1 97 ? 14.183 8.896 11.732 1.00 72.44 97 GLN A C 1
ATOM 727 O O . GLN A 1 97 ? 13.058 8.563 12.105 1.00 72.44 97 GLN A O 1
ATOM 732 N N . SER A 1 98 ? 15.243 8.848 12.545 1.00 64.19 98 SER A N 1
ATOM 733 C CA . SER A 1 98 ? 15.156 8.495 13.967 1.00 64.19 98 SER A CA 1
ATOM 734 C C . SER A 1 98 ? 14.395 9.580 14.730 1.00 64.19 98 SER A C 1
ATOM 736 O O . SER A 1 98 ? 14.980 10.569 15.173 1.00 64.19 98 SER A O 1
ATOM 738 N N . LEU A 1 99 ? 13.089 9.393 14.891 1.00 65.12 99 LEU A N 1
ATOM 739 C CA . LEU A 1 99 ? 12.216 10.287 15.640 1.00 65.12 99 LEU A CA 1
ATOM 740 C C . LEU A 1 99 ? 11.690 9.587 16.891 1.00 65.12 99 LEU A C 1
ATOM 742 O O . LEU A 1 99 ? 11.233 8.447 16.832 1.00 65.12 99 LEU A O 1
ATOM 746 N N . ASP A 1 100 ? 11.675 10.305 18.011 1.00 63.06 100 ASP A N 1
ATOM 747 C CA . ASP A 1 100 ? 11.013 9.858 19.239 1.00 63.06 100 ASP A CA 1
ATOM 748 C C . ASP A 1 100 ? 9.490 10.091 19.134 1.00 63.06 100 ASP A C 1
ATOM 750 O O . ASP A 1 100 ? 8.923 11.027 19.707 1.00 63.06 100 ASP A O 1
ATOM 754 N N . LEU A 1 101 ? 8.831 9.287 18.291 1.00 64.00 101 LEU A N 1
ATOM 755 C CA . LEU A 1 101 ? 7.375 9.334 18.078 1.00 64.00 101 LEU A CA 1
ATOM 756 C C . LEU A 1 101 ? 6.621 8.446 19.074 1.00 64.00 101 LEU A C 1
ATOM 758 O O . LEU A 1 101 ? 5.468 8.732 19.397 1.00 64.00 101 LEU A O 1
ATOM 762 N N . GLU A 1 102 ? 7.262 7.389 19.583 1.00 60.72 102 GLU A N 1
ATOM 763 C CA . GLU A 1 102 ? 6.637 6.425 20.501 1.00 60.72 102 GLU A CA 1
ATOM 764 C C . GLU A 1 102 ? 6.153 7.089 21.797 1.00 60.72 102 GLU A C 1
ATOM 766 O O . GLU A 1 102 ? 5.118 6.708 22.341 1.00 60.72 102 GLU A O 1
ATOM 771 N N . SER A 1 103 ? 6.856 8.125 22.260 1.00 55.97 103 SER A N 1
ATOM 772 C CA . SER A 1 103 ? 6.513 8.874 23.472 1.00 55.97 103 SER A CA 1
ATOM 773 C C . SER A 1 103 ? 5.462 9.977 23.267 1.00 55.97 103 SER A C 1
ATOM 775 O O . SER A 1 103 ? 4.930 10.495 24.250 1.00 55.97 103 SER A O 1
ATOM 777 N N . ASN A 1 104 ? 5.138 10.345 22.019 1.00 55.03 104 ASN A N 1
ATOM 778 C CA . ASN A 1 104 ? 4.428 11.594 21.706 1.00 55.03 104 ASN A CA 1
ATOM 779 C C . ASN A 1 104 ? 3.168 11.447 20.830 1.00 55.03 104 ASN A C 1
ATOM 781 O O . ASN A 1 104 ? 2.407 12.413 20.683 1.00 55.03 104 ASN A O 1
ATOM 785 N N . VAL A 1 105 ? 2.908 10.271 20.253 1.00 59.47 105 VAL A N 1
ATOM 786 C CA . VAL A 1 105 ? 1.593 9.959 19.669 1.00 59.47 105 VAL A CA 1
ATOM 787 C C . VAL A 1 105 ? 0.587 9.908 20.816 1.00 59.47 105 VAL A C 1
ATOM 789 O O . VAL A 1 105 ? 0.755 9.154 21.776 1.00 59.47 105 VAL A O 1
ATOM 792 N N . LYS A 1 106 ? -0.445 10.760 20.763 1.00 58.44 106 LYS A N 1
ATOM 793 C CA . LYS A 1 106 ? -1.438 10.826 21.835 1.00 58.44 106 LYS A CA 1
ATOM 794 C C . LYS A 1 106 ? -2.195 9.509 21.816 1.00 58.44 106 LYS A C 1
ATOM 796 O O . LYS A 1 106 ? -2.996 9.273 20.918 1.00 58.44 106 LYS A O 1
ATOM 801 N N . VAL A 1 107 ? -1.933 8.662 22.807 1.00 53.19 107 VAL A N 1
ATOM 802 C CA . VAL A 1 107 ? -2.681 7.427 23.037 1.00 53.19 107 VAL A CA 1
ATOM 803 C C . VAL A 1 107 ? -4.098 7.825 23.445 1.00 53.19 107 VAL A C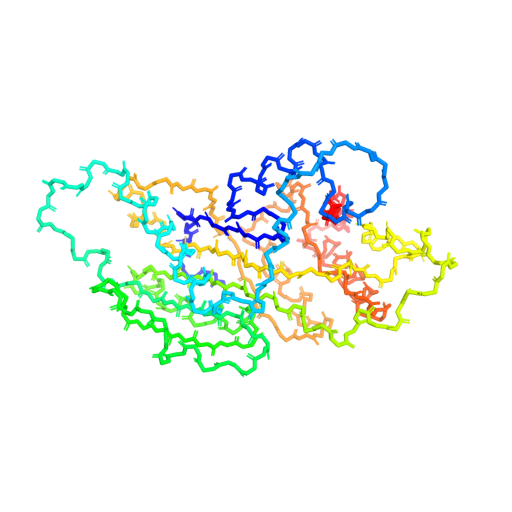 1
ATOM 805 O O . VAL A 1 107 ? -4.429 7.941 24.624 1.00 53.19 107 VAL A O 1
ATOM 808 N N . GLU A 1 108 ? -4.949 8.107 22.460 1.00 58.38 108 GLU A N 1
ATOM 809 C CA . GLU A 1 108 ? -6.390 8.083 22.666 1.00 58.38 108 GLU A CA 1
ATOM 810 C C . GLU A 1 108 ? -6.760 6.690 23.195 1.00 58.38 108 GLU A C 1
ATOM 812 O O . GLU A 1 108 ? -6.098 5.702 22.874 1.00 58.38 108 GLU A O 1
ATOM 817 N N . GLY A 1 109 ? -7.825 6.572 23.996 1.00 57.16 109 GLY A N 1
ATOM 818 C CA . GLY A 1 109 ? -8.201 5.323 24.688 1.00 57.16 109 GLY A CA 1
ATOM 819 C C . GLY A 1 109 ? -8.539 4.116 23.789 1.00 57.16 109 GLY A C 1
ATOM 820 O O . GLY A 1 109 ? -9.028 3.100 24.286 1.00 57.16 109 GLY A O 1
ATOM 821 N N . HIS A 1 110 ? -8.314 4.234 22.481 1.00 67.00 110 HIS A N 1
ATOM 822 C CA . HIS A 1 110 ? -8.535 3.242 21.436 1.00 67.00 110 HIS A CA 1
ATOM 823 C C . HIS A 1 110 ? -7.227 2.671 20.843 1.00 67.00 110 HIS A C 1
ATOM 825 O O . HIS A 1 110 ? -7.285 1.653 20.149 1.00 67.00 110 HIS A O 1
ATOM 831 N N . ILE A 1 111 ? -6.067 3.282 21.127 1.00 76.12 111 ILE A N 1
ATOM 832 C CA . ILE A 1 111 ? -4.747 2.848 20.640 1.00 76.12 111 ILE A CA 1
ATOM 833 C C . ILE A 1 111 ? -4.139 1.837 21.622 1.00 76.12 111 ILE A C 1
ATOM 835 O O . ILE A 1 111 ? -4.001 2.118 22.810 1.00 76.12 111 ILE A O 1
ATOM 839 N N . ASN A 1 112 ? -3.771 0.654 21.124 1.00 80.50 112 ASN A N 1
ATOM 840 C CA . ASN A 1 112 ? -3.145 -0.414 21.905 1.00 80.50 112 ASN A CA 1
ATOM 841 C C . ASN A 1 112 ? -1.614 -0.289 21.946 1.00 80.50 112 ASN A C 1
ATOM 843 O O . ASN A 1 112 ? -1.011 -0.505 22.995 1.00 80.50 112 ASN A O 1
ATOM 847 N N . SER A 1 113 ? -0.983 0.052 20.823 1.00 84.56 113 SER A N 1
ATOM 848 C CA . SER A 1 113 ? 0.458 0.303 20.753 1.00 84.56 113 SER A CA 1
ATOM 849 C C . SER A 1 113 ? 0.808 1.232 19.600 1.00 84.56 113 SER A C 1
ATOM 851 O O . SER A 1 113 ? 0.069 1.325 18.620 1.00 84.56 113 SER A O 1
ATOM 853 N N . VAL A 1 114 ? 1.971 1.865 19.714 1.00 85.00 114 VAL A N 1
ATOM 854 C CA . VAL A 1 114 ? 2.622 2.627 18.649 1.00 85.00 114 VAL A CA 1
ATOM 855 C C . VAL A 1 114 ? 4.016 2.038 18.475 1.00 85.00 114 VAL A C 1
ATOM 857 O O . VAL A 1 114 ? 4.714 1.826 19.463 1.00 85.00 114 VAL A O 1
ATOM 860 N N . THR A 1 115 ? 4.402 1.730 17.243 1.00 88.56 115 THR A N 1
ATOM 861 C CA . THR A 1 115 ? 5.733 1.209 16.913 1.00 88.56 115 THR A CA 1
ATOM 862 C C . THR A 1 115 ? 6.286 1.975 15.728 1.00 88.56 115 THR A C 1
ATOM 864 O O . THR A 1 115 ? 5.568 2.185 14.751 1.00 88.56 115 THR A O 1
ATOM 867 N N . VAL A 1 116 ? 7.550 2.382 15.801 1.00 87.88 116 VAL A N 1
ATOM 868 C CA . VAL A 1 116 ? 8.232 3.066 14.697 1.00 87.88 116 VAL A CA 1
ATOM 869 C C . VAL A 1 116 ? 9.222 2.109 14.044 1.00 87.88 116 VAL A C 1
ATOM 871 O O . VAL A 1 116 ? 10.012 1.464 14.726 1.00 87.88 116 VAL A O 1
ATOM 874 N N . VAL A 1 117 ? 9.181 2.017 12.718 1.00 90.81 117 VAL A N 1
ATOM 875 C CA . VAL A 1 117 ? 10.112 1.225 11.904 1.00 90.81 117 VAL A CA 1
ATOM 876 C C . VAL A 1 117 ? 10.621 2.059 10.735 1.00 90.81 117 VAL A C 1
ATOM 878 O O . VAL A 1 117 ? 9.973 3.021 10.329 1.00 90.81 117 VAL A O 1
ATOM 881 N N . SER A 1 118 ? 11.758 1.688 10.149 1.00 88.94 118 SER A N 1
ATOM 882 C CA . SER A 1 118 ? 12.335 2.442 9.028 1.00 88.94 118 SER A CA 1
ATOM 883 C C . SER A 1 118 ? 11.795 2.019 7.663 1.00 88.94 118 SER A C 1
ATOM 885 O O . SER A 1 118 ? 11.869 2.789 6.713 1.00 88.94 118 SER A O 1
ATOM 887 N N . HIS A 1 119 ? 11.231 0.812 7.536 1.00 88.25 119 HIS A N 1
ATOM 888 C CA . HIS A 1 119 ? 10.835 0.266 6.235 1.00 88.25 119 HIS A CA 1
ATOM 889 C C . HIS A 1 119 ? 9.428 -0.336 6.235 1.00 88.25 119 HIS A C 1
ATOM 891 O O . HIS A 1 119 ? 9.026 -1.053 7.154 1.00 88.25 119 HIS A O 1
ATOM 897 N N . LEU A 1 120 ? 8.707 -0.144 5.125 1.00 89.62 120 LEU A N 1
ATOM 898 C CA . LEU A 1 120 ? 7.382 -0.736 4.900 1.00 89.62 120 LEU A CA 1
ATOM 899 C C . LEU A 1 120 ? 7.400 -2.271 5.013 1.00 89.62 120 LEU A C 1
ATOM 901 O O . LEU A 1 120 ? 6.454 -2.874 5.514 1.00 89.62 120 LEU A O 1
ATOM 905 N N . SER A 1 121 ? 8.485 -2.917 4.581 1.00 89.31 121 SER A N 1
ATOM 906 C CA . SER A 1 121 ? 8.638 -4.373 4.661 1.00 89.31 121 SER A CA 1
ATOM 907 C C . SER A 1 121 ? 8.635 -4.888 6.105 1.00 89.31 121 SER A C 1
ATOM 909 O O . SER A 1 121 ? 8.090 -5.959 6.377 1.00 89.31 121 SER A O 1
ATOM 911 N N . GLU A 1 122 ? 9.211 -4.132 7.037 1.00 91.94 122 GLU A N 1
ATOM 912 C CA . GLU A 1 122 ? 9.182 -4.431 8.466 1.00 91.94 122 GLU A CA 1
ATOM 913 C C . GLU A 1 122 ? 7.802 -4.143 9.056 1.00 91.94 122 GLU A C 1
ATOM 915 O O . GLU A 1 122 ? 7.236 -5.005 9.731 1.00 91.94 122 GLU A O 1
ATOM 920 N N . ALA A 1 123 ? 7.206 -3.000 8.705 1.00 93.69 123 ALA A N 1
ATOM 921 C CA . ALA A 1 123 ? 5.859 -2.650 9.142 1.00 93.69 123 ALA A CA 1
ATOM 922 C C . ALA A 1 123 ? 4.834 -3.722 8.761 1.00 93.69 123 ALA A C 1
ATOM 924 O O . ALA A 1 123 ? 4.029 -4.140 9.589 1.00 93.69 123 ALA A O 1
ATOM 925 N N . LEU A 1 124 ? 4.899 -4.235 7.530 1.00 92.56 124 LEU A N 1
ATOM 926 C CA . LEU A 1 124 ? 4.023 -5.309 7.073 1.00 92.56 124 LEU A CA 1
ATOM 927 C C . LEU A 1 124 ? 4.287 -6.622 7.823 1.00 92.56 124 LEU A C 1
ATOM 929 O O . LEU A 1 124 ? 3.336 -7.299 8.205 1.00 92.56 124 LEU A O 1
ATOM 933 N N . LYS A 1 125 ? 5.548 -6.978 8.109 1.00 92.00 125 LYS A N 1
ATOM 934 C CA . LYS A 1 125 ? 5.864 -8.166 8.930 1.00 92.00 125 LYS A CA 1
ATOM 935 C C . LYS A 1 125 ? 5.274 -8.074 10.340 1.00 92.00 125 LYS A C 1
ATOM 937 O O . LYS A 1 125 ? 4.863 -9.102 10.873 1.00 92.00 125 LYS A O 1
ATOM 942 N N . LEU A 1 126 ? 5.219 -6.877 10.923 1.00 93.75 126 LEU A N 1
ATOM 943 C CA . LEU A 1 126 ? 4.601 -6.628 12.228 1.00 93.75 126 LEU A CA 1
ATOM 944 C C . LEU A 1 126 ? 3.068 -6.579 12.150 1.00 93.75 126 LEU A C 1
ATOM 946 O O . LEU A 1 126 ? 2.395 -7.098 13.038 1.00 93.75 126 LEU A O 1
ATOM 950 N N . ALA A 1 127 ? 2.510 -6.008 11.082 1.00 94.00 127 ALA A N 1
ATOM 951 C CA . ALA A 1 127 ? 1.069 -5.866 10.896 1.00 94.00 127 ALA A CA 1
ATOM 952 C C . ALA A 1 127 ? 0.362 -7.214 10.702 1.00 94.00 127 ALA A C 1
ATOM 954 O O . ALA A 1 127 ? -0.692 -7.446 11.293 1.00 94.00 127 ALA A O 1
ATOM 955 N N . LEU A 1 128 ? 0.931 -8.119 9.895 1.00 92.69 128 LEU A N 1
ATOM 956 C CA . LEU A 1 128 ? 0.259 -9.368 9.516 1.00 92.69 128 LEU A CA 1
ATOM 957 C C . LEU A 1 128 ? -0.149 -10.231 10.727 1.00 92.69 128 LEU A C 1
ATOM 959 O O . LEU A 1 128 ? -1.326 -10.575 10.817 1.00 92.69 128 LEU A O 1
ATOM 963 N N . PRO A 1 129 ? 0.724 -10.526 11.715 1.00 92.31 129 PRO A N 1
ATOM 964 C CA . PRO A 1 129 ? 0.325 -11.300 12.891 1.00 92.31 129 PRO A CA 1
ATOM 965 C C . PRO A 1 129 ? -0.718 -10.606 13.777 1.00 92.31 129 PRO A C 1
ATOM 967 O O . PRO A 1 129 ? -1.419 -11.280 14.531 1.00 92.31 129 PRO A O 1
ATOM 970 N N . LEU A 1 130 ? -0.797 -9.271 13.749 1.00 92.25 130 LEU A N 1
ATOM 971 C CA . LEU A 1 130 ? -1.798 -8.506 14.498 1.00 92.25 130 LEU A CA 1
ATOM 972 C C . LEU A 1 130 ? -3.166 -8.614 13.817 1.00 92.25 130 LEU A C 1
ATOM 974 O O . LEU A 1 130 ? -4.162 -8.919 14.476 1.00 92.25 130 LEU A O 1
ATOM 978 N N . ILE A 1 131 ? -3.194 -8.467 12.493 1.00 91.88 131 ILE A N 1
ATOM 979 C CA . ILE A 1 131 ? -4.395 -8.649 11.672 1.00 91.88 131 ILE A CA 1
ATOM 980 C C . ILE A 1 131 ? -4.897 -10.093 11.792 1.00 91.88 131 ILE A C 1
ATOM 982 O O . ILE A 1 131 ? -6.083 -10.314 12.024 1.00 91.88 131 ILE A O 1
ATOM 986 N N . ASP A 1 132 ? -4.000 -11.081 11.773 1.00 89.75 132 ASP A N 1
ATOM 987 C CA . ASP A 1 132 ? -4.346 -12.494 11.972 1.00 89.75 132 ASP A CA 1
ATOM 988 C C . ASP A 1 132 ? -5.006 -12.769 13.336 1.00 89.75 132 ASP A C 1
ATOM 990 O O . ASP A 1 132 ? -5.799 -13.700 13.475 1.00 89.75 132 ASP A O 1
ATOM 994 N N . LYS A 1 133 ? -4.730 -11.932 14.345 1.00 88.62 133 LYS A N 1
ATOM 995 C CA . LYS A 1 133 ? -5.372 -11.973 15.671 1.00 88.62 133 LYS A CA 1
ATOM 996 C C . LYS A 1 133 ? -6.689 -11.196 15.738 1.00 88.62 133 LYS A C 1
ATOM 998 O O . LYS A 1 133 ? -7.249 -11.044 16.822 1.00 88.62 133 LYS A O 1
ATOM 1003 N N . GLY A 1 134 ? -7.190 -10.700 14.611 1.00 87.50 134 GLY A N 1
ATOM 1004 C CA . GLY A 1 134 ? -8.438 -9.951 14.549 1.00 87.50 134 GLY A CA 1
ATOM 1005 C C . GLY A 1 134 ? -8.290 -8.445 14.792 1.00 87.50 134 GLY A C 1
ATOM 1006 O O . GLY A 1 134 ? -9.301 -7.786 15.033 1.00 87.50 134 GLY A O 1
ATOM 1007 N N . ARG A 1 135 ? -7.066 -7.898 14.791 1.00 87.62 135 ARG A N 1
ATOM 1008 C CA . ARG A 1 135 ? -6.818 -6.490 15.138 1.00 87.62 135 ARG A CA 1
ATOM 1009 C C . ARG A 1 135 ? -6.799 -5.569 13.928 1.00 87.62 135 ARG A C 1
ATOM 1011 O O . ARG A 1 135 ? -6.532 -5.995 12.807 1.00 87.62 135 ARG A O 1
ATOM 1018 N N . PHE A 1 136 ? -7.059 -4.293 14.192 1.00 90.31 136 PHE A N 1
ATOM 1019 C CA . PHE A 1 136 ? -6.916 -3.225 13.213 1.00 90.31 136 PHE A CA 1
ATOM 1020 C C . PHE A 1 136 ? -5.502 -2.668 13.307 1.00 90.31 136 PHE A C 1
ATOM 1022 O O . PHE A 1 136 ? -4.985 -2.477 14.408 1.00 90.31 136 PHE A O 1
ATOM 1029 N N . VAL A 1 137 ? -4.893 -2.391 12.158 1.00 92.88 137 VAL A N 1
ATOM 1030 C CA . VAL A 1 137 ? -3.545 -1.827 12.097 1.00 92.88 137 VAL A CA 1
ATOM 1031 C C . VAL A 1 137 ? -3.560 -0.570 11.242 1.00 92.88 137 VAL A C 1
ATOM 1033 O O . VAL A 1 137 ? -3.902 -0.635 10.063 1.00 92.88 137 VAL A O 1
ATOM 1036 N N . ALA A 1 138 ? -3.186 0.565 11.825 1.00 92.19 138 ALA A N 1
ATOM 1037 C CA . ALA A 1 138 ? -2.890 1.777 11.072 1.00 92.19 138 ALA A CA 1
ATOM 1038 C C . ALA A 1 138 ? -1.420 1.740 10.644 1.00 92.19 138 ALA A C 1
ATOM 1040 O O . ALA A 1 138 ? -0.530 1.718 11.492 1.00 92.19 138 ALA A O 1
ATOM 1041 N N . LEU A 1 139 ? -1.172 1.724 9.337 1.00 94.19 139 LEU A N 1
ATOM 1042 C CA . LEU A 1 139 ? 0.150 1.930 8.755 1.00 94.19 139 LEU A CA 1
ATOM 1043 C C . LEU A 1 139 ? 0.255 3.378 8.299 1.00 94.19 139 LEU A C 1
ATOM 1045 O O . LEU A 1 139 ? -0.538 3.786 7.456 1.00 94.19 139 LEU A O 1
ATOM 1049 N N . SER A 1 140 ? 1.231 4.126 8.803 1.00 91.38 140 SER A N 1
ATOM 1050 C CA . SER A 1 140 ? 1.468 5.519 8.408 1.00 91.38 140 SER A CA 1
ATOM 1051 C C . SER A 1 140 ? 2.904 5.690 7.941 1.00 91.38 140 SER A C 1
ATOM 1053 O O . SER A 1 140 ? 3.825 5.599 8.746 1.00 91.38 140 SER A O 1
ATOM 1055 N N . GLY A 1 141 ? 3.100 5.921 6.646 1.00 90.50 141 GLY A N 1
ATOM 1056 C CA . GLY A 1 141 ? 4.395 6.264 6.067 1.00 90.50 141 GLY A CA 1
ATOM 1057 C C . GLY A 1 141 ? 4.605 7.765 6.067 1.00 90.50 141 GLY A C 1
ATOM 1058 O O . GLY A 1 141 ? 3.743 8.497 5.586 1.00 90.50 141 GLY A O 1
ATOM 1059 N N . LEU A 1 142 ? 5.738 8.209 6.601 1.00 86.31 142 LEU A N 1
ATOM 1060 C CA . LEU A 1 142 ? 6.125 9.609 6.638 1.00 86.31 142 LEU A CA 1
ATOM 1061 C C . LEU A 1 142 ? 7.416 9.817 5.865 1.00 86.31 142 LEU A C 1
ATOM 1063 O O . LEU A 1 142 ? 8.413 9.142 6.113 1.00 86.31 142 LEU A O 1
ATOM 1067 N N . ASN A 1 143 ? 7.389 10.805 4.977 1.00 82.69 143 ASN A N 1
ATOM 1068 C CA . ASN A 1 143 ? 8.591 11.373 4.402 1.00 82.69 143 ASN A CA 1
ATOM 1069 C C . ASN A 1 143 ? 8.715 12.834 4.824 1.00 82.69 143 ASN A C 1
ATOM 1071 O O . ASN A 1 143 ? 7.808 13.642 4.617 1.00 82.69 143 ASN A O 1
ATOM 1075 N N . LEU A 1 144 ? 9.854 13.163 5.417 1.00 75.31 144 LEU A N 1
ATOM 1076 C CA . LEU A 1 144 ? 10.194 14.504 5.861 1.00 75.31 144 LEU A CA 1
ATOM 1077 C C . LEU A 1 144 ? 11.390 14.944 5.033 1.00 75.31 144 LEU A C 1
ATOM 1079 O O . LEU A 1 144 ? 12.516 14.519 5.300 1.00 75.31 144 LEU A O 1
ATOM 1083 N N . ALA A 1 145 ? 11.161 15.772 4.016 1.00 64.56 145 ALA A N 1
ATOM 1084 C CA . ALA A 1 145 ? 12.263 16.400 3.310 1.00 64.56 145 ALA A CA 1
ATOM 1085 C C . ALA A 1 145 ? 12.988 17.292 4.320 1.00 64.56 145 ALA A C 1
ATOM 1087 O O . ALA A 1 145 ? 12.487 18.326 4.763 1.00 64.56 145 ALA A O 1
ATOM 1088 N N . THR A 1 146 ? 14.167 16.854 4.749 1.00 52.84 146 THR A N 1
ATOM 1089 C CA . THR A 1 146 ? 15.072 17.716 5.492 1.00 52.84 146 THR A CA 1
ATOM 1090 C C . THR A 1 146 ? 15.551 18.789 4.528 1.00 52.84 146 THR A C 1
ATOM 1092 O O . THR A 1 146 ? 16.106 18.468 3.477 1.00 52.84 146 THR A O 1
ATOM 1095 N N . SER A 1 147 ? 15.372 20.052 4.908 1.00 46.06 147 SER A N 1
ATOM 1096 C CA . SER A 1 147 ? 15.693 21.279 4.159 1.00 46.06 147 SER A CA 1
ATOM 1097 C C . SER A 1 147 ? 17.164 21.412 3.710 1.00 46.06 147 SER A C 1
ATOM 1099 O O . SER A 1 147 ? 17.585 22.461 3.238 1.00 46.06 147 SER A O 1
ATOM 1101 N N . SER A 1 148 ? 17.986 20.379 3.896 1.00 39.66 148 SER A N 1
ATOM 1102 C CA . SER A 1 148 ? 19.421 20.350 3.629 1.00 39.66 148 SER A CA 1
ATOM 1103 C C . SER A 1 148 ? 19.800 19.908 2.213 1.00 39.66 148 SER A C 1
ATOM 1105 O O . SER A 1 148 ? 20.944 20.134 1.833 1.00 39.66 148 SER A O 1
ATOM 1107 N N . LYS A 1 149 ? 18.892 19.322 1.414 1.00 40.78 149 LYS A N 1
ATOM 1108 C CA . LYS A 1 149 ? 19.173 18.980 -0.001 1.00 40.78 149 LYS A CA 1
ATOM 1109 C C . LYS A 1 149 ? 18.645 19.992 -1.026 1.00 40.78 149 LYS A C 1
ATOM 1111 O O . LYS A 1 149 ? 19.073 19.961 -2.173 1.00 40.78 149 LYS A O 1
ATOM 1116 N N . GLU A 1 150 ? 17.783 20.927 -0.629 1.00 43.19 150 GLU A N 1
ATOM 1117 C CA . GLU A 1 150 ? 17.211 21.927 -1.551 1.00 43.19 150 GLU A CA 1
ATOM 1118 C C . GLU A 1 150 ? 18.183 23.068 -1.911 1.00 43.19 150 GLU A C 1
ATOM 1120 O O . GLU A 1 150 ? 17.941 23.819 -2.854 1.00 43.19 150 GLU A O 1
ATOM 1125 N N . VAL A 1 151 ? 19.307 23.208 -1.197 1.00 40.06 151 VAL A N 1
ATOM 1126 C CA . VAL A 1 151 ? 20.236 24.336 -1.398 1.00 40.06 151 VAL A CA 1
ATOM 1127 C C . VAL A 1 151 ? 21.226 24.109 -2.555 1.00 40.06 151 VAL A C 1
ATOM 1129 O O . VAL A 1 151 ? 21.771 25.081 -3.069 1.00 40.06 151 VAL A O 1
ATOM 1132 N N . GLU A 1 152 ? 21.422 22.881 -3.048 1.00 37.09 152 GLU A N 1
ATOM 1133 C CA . GLU A 1 152 ? 22.430 22.608 -4.096 1.00 37.09 152 GLU A CA 1
ATOM 1134 C C . GLU A 1 152 ? 21.899 22.533 -5.541 1.00 37.09 152 GLU A C 1
ATOM 1136 O O . GLU A 1 152 ? 22.699 22.388 -6.461 1.00 37.09 152 GLU A O 1
ATOM 1141 N N . GLN A 1 153 ? 20.593 22.698 -5.794 1.00 41.47 153 GLN A N 1
ATOM 1142 C CA . GLN A 1 153 ? 20.039 22.577 -7.161 1.00 41.47 153 GLN A CA 1
ATOM 1143 C C . GLN A 1 153 ? 19.447 23.861 -7.763 1.00 41.47 153 GLN A C 1
ATOM 1145 O O . GLN A 1 153 ? 19.013 23.853 -8.913 1.00 41.47 153 GLN A O 1
ATOM 1150 N N . ASN A 1 154 ? 19.489 24.993 -7.055 1.00 36.88 154 ASN A N 1
ATOM 1151 C CA . ASN A 1 154 ? 18.999 26.278 -7.573 1.00 36.88 154 ASN A CA 1
ATOM 1152 C C . ASN A 1 154 ? 20.057 27.054 -8.385 1.00 36.88 154 ASN A C 1
ATOM 1154 O O . ASN A 1 154 ? 20.272 28.249 -8.171 1.00 36.88 154 ASN A O 1
ATOM 1158 N N . THR A 1 155 ? 20.705 26.403 -9.355 1.00 37.38 155 THR A N 1
ATOM 1159 C CA . THR A 1 155 ? 21.299 27.110 -10.500 1.00 37.38 155 THR A CA 1
ATOM 1160 C C . THR A 1 155 ? 20.297 27.110 -11.654 1.00 37.38 155 THR A C 1
ATOM 1162 O O . THR A 1 155 ? 19.691 26.101 -12.001 1.00 37.38 155 THR A O 1
ATOM 1165 N N . VAL A 1 156 ? 20.095 28.293 -12.233 1.00 41.75 156 VAL A N 1
ATOM 1166 C CA . VAL A 1 156 ? 18.992 28.685 -13.136 1.00 41.75 156 VAL A CA 1
ATOM 1167 C C . VAL A 1 156 ? 18.954 27.909 -14.475 1.00 41.75 156 VAL A C 1
ATOM 1169 O O . VAL A 1 156 ? 18.069 28.135 -15.294 1.00 41.75 156 VAL A O 1
ATOM 1172 N N . GLU A 1 157 ? 19.853 26.948 -14.701 1.00 39.78 157 GLU A N 1
ATOM 1173 C CA . GLU A 1 157 ? 19.995 26.227 -15.976 1.00 39.78 157 GLU A CA 1
ATOM 1174 C C . GLU A 1 157 ? 19.275 24.858 -16.049 1.00 39.78 157 GLU A C 1
ATOM 1176 O O . GLU A 1 157 ? 19.189 24.297 -17.135 1.00 39.78 157 GLU A O 1
ATOM 1181 N N . ASN A 1 158 ? 18.678 24.337 -14.964 1.00 41.47 158 ASN A N 1
ATOM 1182 C CA . ASN A 1 158 ? 18.148 22.952 -14.913 1.00 41.47 158 ASN A CA 1
ATOM 1183 C C . ASN A 1 158 ? 16.613 22.794 -14.860 1.00 41.47 158 ASN A C 1
ATOM 1185 O O . ASN A 1 158 ? 16.094 21.766 -14.424 1.00 41.47 158 ASN A O 1
ATOM 1189 N N . THR A 1 159 ? 15.845 23.779 -15.324 1.00 45.94 159 THR A N 1
ATOM 1190 C CA . THR A 1 159 ? 14.370 23.729 -15.217 1.00 45.94 159 THR A CA 1
ATOM 1191 C C . THR A 1 159 ? 13.692 22.676 -16.107 1.00 45.94 159 THR A C 1
ATOM 1193 O O . THR A 1 159 ? 12.606 22.215 -15.755 1.00 45.94 159 THR A O 1
ATOM 1196 N N . ASP A 1 160 ? 14.339 22.216 -17.184 1.00 47.66 160 ASP A N 1
ATOM 1197 C CA . ASP A 1 160 ? 13.822 21.125 -18.031 1.00 47.66 160 ASP A CA 1
ATOM 1198 C C . ASP A 1 160 ? 14.290 19.724 -17.586 1.00 47.66 160 ASP A C 1
ATOM 1200 O O . ASP A 1 160 ? 13.623 18.734 -17.884 1.00 47.66 160 ASP A O 1
ATOM 1204 N N . GLN A 1 161 ? 15.387 19.608 -16.823 1.00 47.66 161 GLN A N 1
ATOM 1205 C CA . GLN A 1 161 ? 15.902 18.307 -16.362 1.00 47.66 161 GLN A CA 1
ATOM 1206 C C . GLN A 1 161 ? 15.177 17.750 -15.125 1.00 47.66 161 GLN A C 1
ATOM 1208 O O . GLN A 1 161 ? 15.259 16.550 -14.872 1.00 47.66 161 GLN A O 1
ATOM 1213 N N . ASN A 1 162 ? 14.427 18.582 -14.395 1.00 52.84 162 ASN A N 1
ATOM 1214 C CA . ASN A 1 162 ? 13.813 18.215 -13.112 1.00 52.84 162 ASN A CA 1
ATOM 1215 C C . ASN A 1 162 ? 12.384 17.645 -13.201 1.00 52.84 162 ASN A C 1
ATOM 1217 O O . ASN A 1 162 ? 11.797 17.354 -12.167 1.00 52.84 162 ASN A O 1
ATOM 1221 N N . ASN A 1 163 ? 11.800 17.456 -14.391 1.00 57.31 163 ASN A N 1
ATOM 1222 C CA . ASN A 1 163 ? 10.408 16.982 -14.550 1.00 57.31 163 ASN A CA 1
ATOM 1223 C C . ASN A 1 163 ? 10.295 15.540 -15.078 1.00 57.31 163 ASN A C 1
ATOM 1225 O O . ASN A 1 163 ? 9.354 15.196 -15.802 1.00 57.31 163 ASN A O 1
ATOM 1229 N N . LYS A 1 164 ? 11.251 14.681 -14.726 1.00 64.25 164 LYS A N 1
ATOM 1230 C CA . LYS A 1 164 ? 11.243 13.267 -15.110 1.00 64.25 164 LYS A CA 1
ATOM 1231 C C . LYS A 1 164 ? 10.307 12.503 -14.176 1.00 64.25 164 LYS A C 1
ATOM 1233 O O . LYS A 1 164 ? 10.622 12.224 -13.033 1.00 64.25 164 LYS A O 1
ATOM 1238 N N . THR A 1 165 ? 9.103 12.231 -14.667 1.00 65.12 165 THR A N 1
ATOM 1239 C CA . THR A 1 165 ? 8.020 11.570 -13.906 1.00 65.12 165 THR A CA 1
ATOM 1240 C C . THR A 1 165 ? 7.675 10.189 -14.456 1.00 65.12 165 THR A C 1
ATOM 1242 O O . THR A 1 165 ? 6.777 9.527 -13.945 1.00 65.12 165 THR A O 1
ATOM 1245 N N . ILE A 1 166 ? 8.353 9.766 -15.525 1.00 76.06 166 ILE A N 1
ATOM 1246 C CA . ILE A 1 166 ? 8.067 8.520 -16.230 1.00 76.06 166 ILE A CA 1
ATOM 1247 C C . ILE A 1 166 ? 9.154 7.512 -15.873 1.00 76.06 166 ILE A C 1
ATOM 1249 O O . ILE A 1 166 ? 10.279 7.615 -16.350 1.00 76.06 166 ILE A O 1
ATOM 1253 N N . SER A 1 167 ? 8.807 6.551 -15.022 1.00 79.19 167 SER A N 1
ATOM 1254 C CA . SER A 1 167 ? 9.654 5.422 -14.634 1.00 79.19 167 SER A CA 1
ATOM 1255 C C . SER A 1 167 ? 10.209 4.696 -15.855 1.00 79.19 167 SER A C 1
ATOM 1257 O O . SER A 1 167 ? 9.469 4.453 -16.810 1.00 79.19 167 SER A O 1
ATOM 1259 N N . PHE A 1 168 ? 11.480 4.292 -15.788 1.00 80.75 168 PHE A N 1
ATOM 1260 C CA . PHE A 1 168 ? 12.176 3.539 -16.844 1.00 80.75 168 PHE A CA 1
ATOM 1261 C C . PHE A 1 168 ? 12.266 4.243 -18.208 1.00 80.75 168 PHE A C 1
ATOM 1263 O O . PHE A 1 168 ? 12.626 3.605 -19.198 1.00 80.75 168 PHE A O 1
ATOM 1270 N N . ASP A 1 169 ? 11.941 5.537 -18.291 1.00 80.00 169 ASP A N 1
ATOM 1271 C CA . ASP A 1 169 ? 12.271 6.327 -19.474 1.00 80.00 169 ASP A CA 1
ATOM 1272 C C . ASP A 1 169 ? 13.796 6.417 -19.632 1.00 80.00 169 ASP A C 1
ATOM 1274 O O . ASP A 1 169 ? 14.528 6.369 -18.644 1.00 80.00 169 ASP A O 1
ATOM 1278 N N . GLY A 1 170 ? 14.287 6.562 -20.866 1.00 75.50 170 GLY A N 1
ATOM 1279 C CA . GLY A 1 170 ? 15.731 6.564 -21.144 1.00 75.50 170 GLY A CA 1
ATOM 1280 C C . GLY A 1 170 ? 16.480 7.692 -20.432 1.00 75.50 170 GLY A C 1
ATOM 1281 O O . GLY A 1 170 ? 17.661 7.558 -20.128 1.00 75.50 170 GLY A O 1
ATOM 1282 N N . ASP A 1 171 ? 15.773 8.778 -20.123 1.00 76.56 171 ASP A N 1
ATOM 1283 C CA . ASP A 1 171 ? 16.308 9.892 -19.356 1.00 76.56 171 ASP A CA 1
ATOM 1284 C C . ASP A 1 171 ? 15.919 9.835 -17.868 1.00 76.56 171 ASP A C 1
ATOM 1286 O O . ASP A 1 171 ? 16.303 10.731 -17.125 1.00 76.56 171 ASP A O 1
ATOM 1290 N N . PHE A 1 172 ? 15.164 8.845 -17.388 1.00 77.62 172 PHE A N 1
ATOM 1291 C CA . PHE A 1 172 ? 14.677 8.804 -16.007 1.00 77.62 172 PHE A CA 1
ATOM 1292 C C . PHE A 1 172 ? 15.827 8.722 -14.995 1.00 77.62 172 PHE A C 1
ATOM 1294 O O . PHE A 1 172 ? 16.667 7.833 -15.051 1.00 77.62 172 PHE A O 1
ATOM 1301 N N . ASN A 1 173 ? 15.843 9.649 -14.039 1.00 72.75 173 ASN A N 1
ATOM 1302 C CA . ASN A 1 173 ? 16.840 9.724 -12.969 1.00 72.75 173 ASN A CA 1
ATOM 1303 C C . ASN A 1 173 ? 16.187 9.752 -11.578 1.00 72.75 173 ASN A C 1
ATOM 1305 O O . ASN A 1 173 ? 16.792 10.236 -10.626 1.00 72.75 173 ASN A O 1
ATOM 1309 N N . GLY A 1 174 ? 14.954 9.240 -11.489 1.00 72.88 174 GLY A N 1
ATOM 1310 C CA . GLY A 1 174 ? 14.146 9.153 -10.279 1.00 72.88 174 GLY A CA 1
ATOM 1311 C C . GLY A 1 174 ? 13.081 10.232 -10.119 1.00 72.88 174 GLY A C 1
ATOM 1312 O O . GLY A 1 174 ? 12.958 11.163 -10.916 1.00 72.88 174 GLY A O 1
ATOM 1313 N N . TYR A 1 175 ? 12.262 10.051 -9.085 1.00 76.00 175 TYR A N 1
ATOM 1314 C CA . TYR A 1 175 ? 11.138 10.931 -8.776 1.00 76.00 175 TYR A CA 1
ATOM 1315 C C . TYR A 1 175 ? 11.563 12.161 -7.978 1.00 76.00 175 TYR A C 1
ATOM 1317 O O . TYR A 1 175 ? 12.546 12.151 -7.241 1.00 76.00 175 TYR A O 1
ATOM 1325 N N . GLN A 1 176 ? 10.756 13.218 -8.054 1.00 73.69 176 GLN A N 1
ATOM 1326 C CA . GLN A 1 176 ? 10.945 14.392 -7.211 1.00 73.69 176 GLN A CA 1
ATOM 1327 C C . GLN A 1 176 ? 10.752 14.037 -5.732 1.00 73.69 176 GLN A C 1
ATOM 1329 O O . GLN A 1 176 ? 9.770 13.402 -5.339 1.00 73.69 176 GLN A O 1
ATOM 1334 N N . SER A 1 177 ? 11.674 14.503 -4.890 1.00 73.56 177 SER A N 1
ATOM 1335 C CA . SER A 1 177 ? 11.517 14.418 -3.440 1.00 73.56 177 SER A CA 1
ATOM 1336 C C . SER A 1 177 ? 10.331 15.267 -2.978 1.00 73.56 177 SER A C 1
ATOM 1338 O O . SER A 1 177 ? 10.248 16.454 -3.281 1.00 73.56 177 SER A O 1
ATOM 1340 N N . THR A 1 178 ? 9.431 14.673 -2.194 1.00 74.25 178 THR A N 1
ATOM 1341 C CA . THR A 1 178 ? 8.287 15.377 -1.602 1.00 74.25 178 THR A CA 1
ATOM 1342 C C . THR A 1 178 ? 8.079 14.976 -0.152 1.00 74.25 178 THR A C 1
ATOM 1344 O O . THR A 1 178 ? 8.274 13.818 0.217 1.00 74.25 178 THR A O 1
ATOM 1347 N N . SER A 1 179 ? 7.668 15.932 0.677 1.00 79.38 179 SER A N 1
ATOM 1348 C CA . SER A 1 179 ? 7.287 15.650 2.058 1.00 79.38 179 SER A CA 1
ATOM 1349 C C . SER A 1 179 ? 5.811 15.317 2.169 1.00 79.38 179 SER A C 1
ATOM 1351 O O . SER A 1 179 ? 4.959 15.947 1.534 1.00 79.38 179 SER A O 1
ATOM 1353 N N . GLY A 1 180 ? 5.493 14.395 3.066 1.00 81.94 180 GLY A N 1
ATOM 1354 C CA . GLY A 1 180 ? 4.114 14.107 3.396 1.00 81.94 180 GLY A CA 1
ATOM 1355 C C . GLY A 1 180 ? 3.921 12.843 4.205 1.00 81.94 180 GLY A C 1
ATOM 1356 O O . GLY A 1 180 ? 4.868 12.204 4.664 1.00 81.94 180 GLY A O 1
ATOM 1357 N N . ILE A 1 181 ? 2.651 12.505 4.364 1.00 86.69 181 ILE A N 1
ATOM 1358 C CA . ILE A 1 181 ? 2.179 11.299 5.022 1.00 86.69 181 ILE A CA 1
ATOM 1359 C C . ILE A 1 181 ? 1.217 10.553 4.097 1.00 86.69 181 ILE A C 1
ATOM 1361 O O . ILE A 1 181 ? 0.371 11.153 3.430 1.00 86.69 181 ILE A O 1
ATOM 1365 N N . ALA A 1 182 ? 1.323 9.232 4.090 1.00 90.69 182 ALA A N 1
ATOM 1366 C CA . ALA A 1 182 ? 0.329 8.337 3.521 1.00 90.69 182 ALA A CA 1
ATOM 1367 C C . ALA A 1 182 ? -0.025 7.283 4.562 1.00 90.69 182 ALA A C 1
ATOM 1369 O O . ALA A 1 182 ? 0.857 6.618 5.106 1.00 90.69 182 ALA A O 1
ATOM 1370 N N . SER A 1 183 ? -1.315 7.126 4.828 1.00 92.38 183 SER A N 1
ATOM 1371 C CA . SER A 1 183 ? -1.806 6.228 5.859 1.00 92.38 183 SER A CA 1
ATOM 1372 C C . SER A 1 183 ? -2.866 5.277 5.319 1.00 92.38 183 SER A C 1
ATOM 1374 O O . SER A 1 183 ? -3.761 5.670 4.568 1.00 92.38 183 SER A O 1
ATOM 1376 N N . LEU A 1 184 ? -2.784 4.020 5.745 1.00 94.44 184 LEU A N 1
ATOM 1377 C CA . LEU A 1 184 ? -3.757 2.972 5.469 1.00 94.44 184 LEU A CA 1
ATOM 1378 C C . LEU A 1 184 ? -4.232 2.359 6.780 1.00 94.44 184 LEU A C 1
ATOM 1380 O O . LEU A 1 184 ? -3.428 2.010 7.643 1.00 94.44 184 LEU A O 1
ATOM 1384 N N . LEU A 1 185 ? -5.538 2.145 6.893 1.00 93.00 185 LEU A N 1
ATOM 1385 C CA . LEU A 1 185 ? -6.120 1.365 7.972 1.00 93.00 185 LEU A CA 1
ATOM 1386 C C . LEU A 1 185 ? -6.476 -0.031 7.465 1.00 93.00 185 LEU A C 1
ATOM 1388 O O . LEU A 1 185 ? -7.390 -0.204 6.652 1.00 93.00 185 LEU A O 1
ATOM 1392 N N . LEU A 1 186 ? -5.749 -1.022 7.971 1.00 93.88 186 LEU A N 1
ATOM 1393 C CA . LEU A 1 186 ? -5.902 -2.428 7.631 1.00 93.88 186 LEU A CA 1
ATOM 1394 C C . LEU A 1 186 ? -6.786 -3.137 8.655 1.00 93.88 186 LEU A C 1
ATOM 1396 O O . LEU A 1 186 ? -6.645 -2.939 9.863 1.00 93.88 186 LEU A O 1
ATOM 1400 N N . ALA A 1 187 ? -7.664 -4.005 8.165 1.00 91.81 187 ALA A N 1
ATOM 1401 C CA . ALA A 1 187 ? -8.526 -4.840 8.987 1.00 91.81 187 ALA A CA 1
ATOM 1402 C C . ALA A 1 187 ? -8.676 -6.242 8.378 1.00 91.81 187 ALA A C 1
ATOM 1404 O O . ALA A 1 187 ? -8.578 -6.404 7.159 1.00 91.81 187 ALA A O 1
ATOM 1405 N N . PRO A 1 188 ? -8.992 -7.267 9.183 1.00 91.75 188 PRO A N 1
ATOM 1406 C CA . PRO A 1 188 ? -9.409 -8.560 8.654 1.00 91.75 188 PRO A CA 1
ATOM 1407 C C . PRO A 1 188 ? -10.692 -8.401 7.838 1.00 91.75 188 PRO A C 1
ATOM 1409 O O . PRO A 1 188 ? -11.677 -7.840 8.330 1.00 91.75 188 PRO A O 1
ATOM 1412 N N . LEU A 1 189 ? -10.723 -8.932 6.612 1.00 92.31 189 LEU A N 1
ATOM 1413 C CA . LEU A 1 189 ? -11.861 -8.754 5.702 1.00 92.31 189 LEU A CA 1
ATOM 1414 C C . LEU A 1 189 ? -13.181 -9.243 6.310 1.00 92.31 189 LEU A C 1
ATOM 1416 O O . LEU A 1 189 ? -14.222 -8.607 6.144 1.00 92.31 189 LEU A O 1
ATOM 1420 N N . VAL A 1 190 ? -13.140 -10.359 7.042 1.00 90.56 190 VAL A N 1
ATOM 1421 C CA . VAL A 1 190 ? -14.311 -10.927 7.725 1.00 90.56 190 VAL A CA 1
ATOM 1422 C C . VAL A 1 190 ? -14.888 -9.937 8.738 1.00 90.56 190 VAL A C 1
ATOM 1424 O O . VAL A 1 190 ? -16.097 -9.710 8.743 1.00 90.56 190 VAL A O 1
ATOM 1427 N N . ILE A 1 191 ? -14.036 -9.302 9.549 1.00 88.06 191 ILE A N 1
ATOM 1428 C CA . ILE A 1 191 ? -14.462 -8.321 10.556 1.00 88.06 191 ILE A CA 1
ATOM 1429 C C . ILE A 1 191 ? -14.994 -7.057 9.879 1.00 88.06 191 ILE A C 1
ATOM 1431 O O . ILE A 1 191 ? -16.029 -6.536 10.299 1.00 88.06 191 ILE A O 1
ATOM 1435 N N . ALA A 1 192 ? -14.335 -6.596 8.812 1.00 88.38 192 ALA A N 1
ATOM 1436 C CA . ALA A 1 192 ? -14.778 -5.435 8.047 1.00 88.38 192 ALA A CA 1
ATOM 1437 C C . ALA A 1 192 ? -16.178 -5.647 7.446 1.00 88.38 192 ALA A C 1
ATOM 1439 O O . ALA A 1 192 ? -17.050 -4.793 7.604 1.00 88.38 192 ALA A O 1
ATOM 1440 N N . LYS A 1 193 ? -16.428 -6.819 6.844 1.00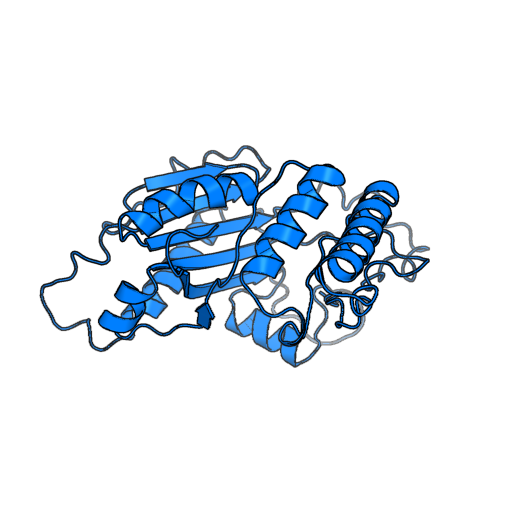 89.50 193 LYS A N 1
ATOM 1441 C CA . LYS A 1 193 ? -17.742 -7.202 6.298 1.00 89.50 193 LYS A CA 1
ATOM 1442 C C . LYS A 1 193 ? -18.807 -7.328 7.389 1.00 89.50 193 LYS A C 1
ATOM 1444 O O . LYS A 1 193 ? -19.893 -6.774 7.241 1.00 89.50 193 LYS A O 1
ATOM 1449 N N . GLN A 1 194 ? -18.506 -8.028 8.486 1.00 86.69 194 GLN A N 1
ATOM 1450 C CA . GLN A 1 194 ? -19.433 -8.194 9.616 1.00 86.69 194 GLN A CA 1
ATOM 1451 C C . GLN A 1 194 ? -19.820 -6.853 10.247 1.00 86.69 194 GLN A C 1
ATOM 1453 O O . GLN A 1 194 ? -20.978 -6.651 10.604 1.00 86.69 194 GLN A O 1
ATOM 1458 N N . SER A 1 195 ? -18.861 -5.935 10.344 1.00 82.19 195 SER A N 1
ATOM 1459 C CA . SER A 1 195 ? -19.063 -4.594 10.899 1.00 82.19 195 SER A CA 1
ATOM 1460 C C . SER A 1 195 ? -19.608 -3.594 9.872 1.00 82.19 195 SER A C 1
ATOM 1462 O O . SER A 1 195 ? -19.772 -2.426 10.207 1.00 82.19 195 SER A O 1
ATOM 1464 N N . GLN A 1 196 ? -19.894 -4.034 8.638 1.00 85.31 196 GLN A N 1
ATOM 1465 C CA . GLN A 1 196 ? -20.400 -3.196 7.543 1.00 85.31 196 GLN A CA 1
ATOM 1466 C C . GLN A 1 196 ? -19.541 -1.946 7.294 1.00 85.31 196 GLN A C 1
ATOM 1468 O O . GLN A 1 196 ? -20.064 -0.864 7.028 1.00 85.31 196 GLN A O 1
ATOM 1473 N N . LEU A 1 197 ? -18.219 -2.090 7.406 1.00 84.94 197 LEU A N 1
ATOM 1474 C CA . LEU A 1 197 ? -17.288 -1.001 7.130 1.00 84.94 197 LEU A CA 1
ATOM 1475 C C . LEU A 1 197 ? -17.200 -0.744 5.627 1.00 84.94 197 LEU A C 1
ATOM 1477 O O . LEU A 1 197 ? -17.316 -1.667 4.816 1.00 84.94 197 LEU A O 1
ATOM 1481 N N . SER A 1 198 ? -16.920 0.505 5.262 1.00 87.56 198 SER A N 1
ATOM 1482 C CA . SER A 1 198 ? -16.468 0.835 3.913 1.00 87.56 198 SER A CA 1
ATOM 1483 C C . SER A 1 198 ? -15.159 0.102 3.626 1.00 87.56 198 SER A C 1
ATOM 1485 O O . SER A 1 198 ? -14.213 0.186 4.406 1.00 87.56 198 SER A O 1
ATOM 1487 N N . ILE A 1 199 ? -15.105 -0.622 2.509 1.00 91.38 199 ILE A N 1
ATOM 1488 C CA . ILE A 1 199 ? -13.903 -1.320 2.045 1.00 91.38 199 ILE A CA 1
ATOM 1489 C C . ILE A 1 199 ? -13.436 -0.606 0.782 1.00 91.38 199 ILE A C 1
ATOM 1491 O O . ILE A 1 199 ? -14.097 -0.684 -0.251 1.00 91.38 199 ILE A O 1
ATOM 1495 N N . TYR A 1 200 ? -12.314 0.102 0.878 1.00 92.12 200 TYR A N 1
ATOM 1496 C CA . TYR A 1 200 ? -11.719 0.828 -0.244 1.00 92.12 200 TYR A CA 1
ATOM 1497 C C . TYR A 1 200 ? -10.984 -0.118 -1.195 1.00 92.12 200 TYR A C 1
ATOM 1499 O O . TYR A 1 200 ? -11.028 0.062 -2.408 1.00 92.12 200 TYR A O 1
ATOM 1507 N N . ALA A 1 201 ? -10.316 -1.132 -0.642 1.00 93.75 201 ALA A N 1
ATOM 1508 C CA . ALA A 1 201 ? -9.582 -2.139 -1.397 1.00 93.75 201 ALA A CA 1
ATOM 1509 C C . ALA A 1 201 ? -9.376 -3.417 -0.567 1.00 93.75 201 ALA A C 1
ATOM 1511 O O . ALA A 1 201 ? -9.550 -3.423 0.654 1.00 93.75 201 ALA A O 1
ATOM 1512 N N . GLN A 1 202 ? -8.982 -4.498 -1.238 1.00 93.31 202 GLN A N 1
ATOM 1513 C CA . GLN A 1 202 ? -8.604 -5.771 -0.626 1.00 93.31 202 GLN A CA 1
ATOM 1514 C C . GLN A 1 202 ? -7.193 -6.153 -1.079 1.00 93.31 202 GLN A C 1
ATOM 1516 O O . GLN A 1 202 ? -6.867 -6.054 -2.262 1.00 93.31 202 GLN A O 1
ATOM 1521 N N . LEU A 1 203 ? -6.365 -6.618 -0.145 1.00 90.75 203 LEU A N 1
ATOM 1522 C CA . LEU A 1 203 ? -5.046 -7.153 -0.456 1.00 90.75 203 LEU A CA 1
ATOM 1523 C C . LEU A 1 203 ? -5.167 -8.649 -0.778 1.00 90.75 203 LEU A C 1
ATOM 1525 O O . LEU A 1 203 ? -5.385 -9.469 0.112 1.00 90.75 203 LEU A O 1
ATOM 1529 N N . ASN A 1 204 ? -5.030 -8.994 -2.060 1.00 85.44 204 ASN A N 1
ATOM 153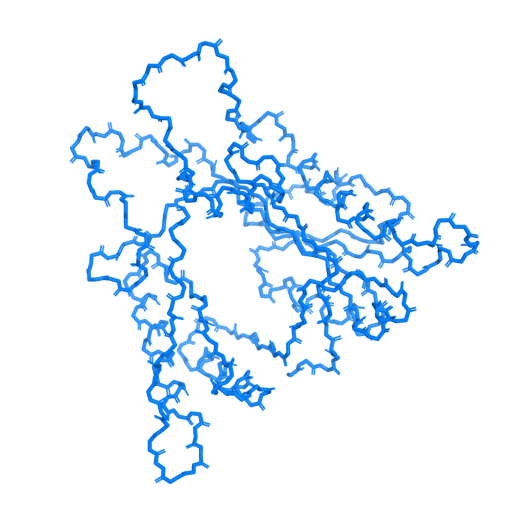0 C CA . ASN A 1 204 ? -5.191 -10.370 -2.555 1.00 85.44 204 ASN A CA 1
ATOM 1531 C C . ASN A 1 204 ? -3.882 -11.175 -2.563 1.00 85.44 204 ASN A C 1
ATOM 1533 O O . ASN A 1 204 ? -3.895 -12.402 -2.602 1.00 85.44 204 ASN A O 1
ATOM 1537 N N . GLY A 1 205 ? -2.739 -10.494 -2.510 1.00 83.06 205 GLY A N 1
ATOM 1538 C CA . GLY A 1 205 ? -1.424 -11.115 -2.490 1.00 83.06 205 GLY A CA 1
ATOM 1539 C C . GLY A 1 205 ? -0.411 -10.200 -1.820 1.00 83.06 205 GLY A C 1
ATOM 1540 O O . GLY A 1 205 ? -0.436 -8.989 -2.014 1.00 83.06 205 GLY A O 1
ATOM 1541 N N . LEU A 1 206 ? 0.474 -10.791 -1.019 1.00 86.38 206 LEU A N 1
ATOM 1542 C CA . LEU A 1 206 ? 1.603 -10.097 -0.414 1.00 86.38 206 LEU A CA 1
ATOM 1543 C C . LEU A 1 206 ? 2.790 -11.047 -0.300 1.00 86.38 206 LEU A C 1
ATOM 1545 O O . LEU A 1 206 ? 2.685 -12.155 0.246 1.00 86.38 206 LEU A O 1
ATOM 1549 N N . SER A 1 207 ? 3.933 -10.564 -0.766 1.00 87.88 207 SER A N 1
ATOM 1550 C CA . SER A 1 207 ? 5.227 -11.206 -0.603 1.00 87.88 207 SER A CA 1
ATOM 1551 C C . SER A 1 207 ? 6.245 -10.143 -0.220 1.00 87.88 207 SER A C 1
ATOM 1553 O O . SER A 1 207 ? 6.271 -9.069 -0.808 1.00 87.88 207 SER A O 1
ATOM 1555 N N . ILE A 1 208 ? 7.062 -10.450 0.783 1.00 85.25 208 ILE A N 1
ATOM 1556 C CA . ILE A 1 208 ? 8.110 -9.568 1.293 1.00 85.25 208 ILE A CA 1
ATOM 1557 C C . ILE A 1 208 ? 9.427 -10.322 1.135 1.00 85.25 208 ILE A C 1
ATOM 1559 O O . ILE A 1 208 ? 9.538 -11.460 1.600 1.00 85.25 208 ILE A O 1
ATOM 1563 N N . SER A 1 209 ? 10.406 -9.704 0.485 1.00 81.44 209 SER A N 1
ATOM 1564 C CA . SER A 1 209 ? 11.734 -10.271 0.245 1.00 81.44 209 SER A CA 1
ATOM 1565 C C . SER A 1 209 ? 12.837 -9.324 0.705 1.00 81.44 209 SER A C 1
ATOM 1567 O O . SER A 1 209 ? 12.587 -8.168 1.041 1.00 81.44 209 SER A O 1
ATOM 1569 N N . ALA A 1 210 ? 14.068 -9.832 0.730 1.00 77.88 210 ALA A N 1
ATOM 1570 C CA . ALA A 1 210 ? 15.249 -8.979 0.731 1.00 77.88 210 ALA A CA 1
ATOM 1571 C C . ALA A 1 210 ? 15.387 -8.252 -0.623 1.00 77.88 210 ALA A C 1
ATOM 1573 O O . ALA A 1 210 ? 14.790 -8.670 -1.619 1.00 77.88 210 ALA A O 1
ATOM 1574 N N . VAL A 1 211 ? 16.192 -7.188 -0.646 1.00 73.31 211 VAL A N 1
ATOM 1575 C CA . VAL A 1 211 ? 16.460 -6.370 -1.839 1.00 73.31 211 VAL A CA 1
ATOM 1576 C C . VAL A 1 211 ? 17.591 -7.008 -2.652 1.00 73.31 211 VAL A C 1
ATOM 1578 O O . VAL A 1 211 ? 18.757 -6.660 -2.509 1.00 73.31 211 VAL A O 1
ATOM 1581 N N . ASN A 1 212 ? 17.258 -8.031 -3.438 1.00 83.31 212 ASN A N 1
ATOM 1582 C CA . ASN A 1 212 ? 18.124 -8.605 -4.474 1.00 83.31 212 ASN A CA 1
ATOM 1583 C C . ASN A 1 212 ? 17.268 -9.257 -5.569 1.00 83.31 212 ASN A C 1
ATOM 1585 O O . ASN A 1 212 ? 16.105 -9.582 -5.320 1.00 83.31 212 ASN A O 1
ATOM 1589 N N . ALA A 1 213 ? 17.850 -9.465 -6.755 1.00 83.62 213 ALA A N 1
ATOM 1590 C CA . ALA A 1 213 ? 17.124 -9.931 -7.937 1.00 83.62 213 ALA A CA 1
ATOM 1591 C C . ALA A 1 213 ? 16.359 -11.244 -7.700 1.00 83.62 213 ALA A C 1
ATOM 1593 O O . ALA A 1 213 ? 15.150 -11.304 -7.924 1.00 83.62 213 ALA A O 1
ATOM 1594 N N . ASP A 1 214 ? 17.031 -12.274 -7.179 1.00 87.38 214 ASP A N 1
ATOM 1595 C CA . ASP A 1 214 ? 16.428 -13.595 -6.969 1.00 87.38 214 ASP A CA 1
ATOM 1596 C C . ASP A 1 214 ? 15.279 -13.549 -5.958 1.00 87.38 214 ASP A C 1
ATOM 1598 O O . ASP A 1 214 ? 14.204 -14.115 -6.179 1.00 87.38 214 ASP A O 1
ATOM 1602 N N . ALA A 1 215 ? 15.484 -12.848 -4.842 1.00 88.00 215 ALA A N 1
ATOM 1603 C CA . ALA A 1 215 ? 14.484 -12.731 -3.793 1.00 88.00 215 ALA A CA 1
ATOM 1604 C C . ALA A 1 215 ? 13.279 -11.895 -4.255 1.00 88.00 215 ALA A C 1
ATOM 1606 O O . ALA A 1 215 ? 12.140 -12.258 -3.950 1.00 88.00 215 ALA A O 1
ATOM 1607 N N . MET A 1 216 ? 13.515 -10.829 -5.027 1.00 88.56 216 MET A N 1
ATOM 1608 C CA . MET A 1 216 ? 12.470 -10.003 -5.634 1.00 88.56 216 MET A CA 1
ATOM 1609 C C . MET A 1 216 ? 11.655 -10.802 -6.657 1.00 88.56 216 MET A C 1
ATOM 1611 O O . MET A 1 216 ? 10.427 -10.844 -6.568 1.00 88.56 216 MET A O 1
ATOM 1615 N N . LYS A 1 217 ? 12.320 -11.529 -7.562 1.00 89.31 217 LYS A N 1
ATOM 1616 C CA . LYS A 1 217 ? 11.670 -12.415 -8.537 1.00 89.31 217 LYS A CA 1
ATOM 1617 C C . LYS A 1 217 ? 10.811 -13.467 -7.845 1.00 89.31 217 LYS A C 1
ATOM 1619 O O . LYS A 1 217 ? 9.647 -13.659 -8.198 1.00 89.31 217 LYS A O 1
ATOM 1624 N N . ALA A 1 218 ? 11.357 -14.125 -6.823 1.00 89.12 218 ALA A N 1
ATOM 1625 C CA . ALA A 1 218 ? 10.629 -15.115 -6.041 1.00 89.12 218 ALA A CA 1
ATOM 1626 C C . ALA A 1 218 ? 9.402 -14.508 -5.339 1.00 89.12 218 ALA A C 1
ATOM 1628 O O . ALA A 1 218 ? 8.353 -15.154 -5.281 1.00 89.12 218 ALA A O 1
ATOM 1629 N N . ALA A 1 219 ? 9.499 -13.275 -4.831 1.00 88.94 219 ALA A N 1
ATOM 1630 C CA . ALA A 1 219 ? 8.369 -12.568 -4.235 1.00 88.94 219 ALA A CA 1
ATOM 1631 C C . ALA A 1 219 ? 7.281 -12.232 -5.263 1.00 88.94 219 ALA A C 1
ATOM 1633 O O . ALA A 1 219 ? 6.106 -12.487 -4.992 1.00 88.94 219 ALA A O 1
ATOM 1634 N N . ILE A 1 220 ? 7.652 -11.733 -6.445 1.00 89.00 220 ILE A N 1
ATOM 1635 C CA . ILE A 1 220 ? 6.703 -11.432 -7.526 1.00 89.00 220 ILE A CA 1
ATOM 1636 C C . ILE A 1 220 ? 5.996 -12.712 -7.972 1.00 89.00 220 ILE A C 1
ATOM 1638 O O . ILE A 1 220 ? 4.770 -12.780 -7.911 1.00 89.00 220 ILE A O 1
ATOM 1642 N N . LEU A 1 221 ? 6.746 -13.765 -8.317 1.00 87.75 221 LEU A N 1
ATOM 1643 C CA . LEU A 1 221 ? 6.180 -15.056 -8.724 1.00 87.75 221 LEU A CA 1
ATOM 1644 C C . LEU A 1 221 ? 5.249 -15.633 -7.654 1.00 87.75 221 LEU A C 1
ATOM 1646 O O . LEU A 1 221 ? 4.190 -16.173 -7.962 1.00 87.75 221 LEU A O 1
ATOM 1650 N N . LYS A 1 222 ? 5.609 -15.501 -6.375 1.00 87.06 222 LYS A N 1
ATOM 1651 C CA . LYS A 1 222 ? 4.766 -15.948 -5.263 1.00 87.06 222 LYS A CA 1
ATOM 1652 C C . LYS A 1 222 ? 3.464 -15.156 -5.159 1.00 87.06 222 LYS A C 1
ATOM 1654 O O . LYS A 1 222 ? 2.440 -15.760 -4.857 1.00 87.06 222 LYS A O 1
ATOM 1659 N N . SER A 1 223 ? 3.486 -13.848 -5.409 1.00 85.88 223 SER A N 1
ATOM 1660 C CA . SER A 1 223 ? 2.276 -13.018 -5.444 1.00 85.88 223 SER A CA 1
ATOM 1661 C C . SER A 1 223 ? 1.403 -13.330 -6.665 1.00 85.88 223 SER A C 1
ATOM 1663 O O . SER A 1 223 ? 0.186 -13.427 -6.525 1.00 85.88 223 SER A O 1
ATOM 1665 N N . LEU A 1 224 ? 2.006 -13.588 -7.831 1.00 83.94 224 LEU A N 1
ATOM 1666 C CA . LEU A 1 224 ? 1.298 -13.992 -9.054 1.00 83.94 224 LEU A CA 1
ATOM 1667 C C . LEU A 1 224 ? 0.645 -15.380 -8.945 1.00 83.94 224 LEU A C 1
ATOM 1669 O O . LEU A 1 224 ? -0.298 -15.671 -9.665 1.00 83.94 224 LEU A O 1
ATOM 1673 N N . LYS A 1 225 ? 1.063 -16.236 -8.004 1.00 83.69 225 LYS A N 1
ATOM 1674 C CA . LYS A 1 225 ? 0.331 -17.486 -7.705 1.00 83.69 225 LYS A CA 1
ATOM 1675 C C . LYS A 1 225 ? -1.025 -17.246 -7.038 1.00 83.69 225 LYS A C 1
ATOM 1677 O O . LYS A 1 225 ? -1.870 -18.135 -7.054 1.00 83.69 225 LYS A O 1
ATOM 1682 N N . SER A 1 226 ? -1.219 -16.085 -6.415 1.00 80.00 226 SER A N 1
ATOM 1683 C CA . SER A 1 226 ? -2.453 -15.729 -5.704 1.00 80.00 226 SER A CA 1
ATOM 1684 C C . SER A 1 226 ? -3.447 -14.948 -6.565 1.00 80.00 226 SER A C 1
ATOM 1686 O O . SER A 1 226 ? -4.580 -14.751 -6.136 1.00 80.00 226 SER A O 1
ATOM 1688 N N . ILE A 1 227 ? -3.040 -14.476 -7.746 1.00 79.94 227 ILE A N 1
ATOM 1689 C CA . ILE A 1 227 ? -3.831 -13.582 -8.597 1.00 79.94 227 ILE A CA 1
ATOM 1690 C C . ILE A 1 227 ? -3.641 -14.010 -10.050 1.00 79.94 227 ILE A C 1
ATOM 1692 O O . ILE A 1 227 ? -2.515 -14.216 -10.486 1.00 79.94 227 ILE A O 1
ATOM 1696 N N . ASP A 1 228 ? -4.718 -14.092 -10.831 1.00 79.69 228 ASP A N 1
ATOM 1697 C CA . ASP A 1 228 ? -4.571 -14.247 -12.278 1.00 79.69 228 ASP A CA 1
ATOM 1698 C C . ASP A 1 228 ? -3.897 -12.995 -12.852 1.00 79.69 228 ASP A C 1
ATOM 1700 O O . ASP A 1 228 ? -4.479 -11.908 -12.863 1.00 79.69 228 ASP A O 1
ATOM 1704 N N . GLN A 1 229 ? -2.669 -13.141 -13.354 1.00 76.88 229 GLN A N 1
ATOM 1705 C CA . GLN A 1 229 ? -1.908 -12.029 -13.918 1.00 76.88 229 GLN A CA 1
ATOM 1706 C C . GLN A 1 229 ? -2.653 -11.298 -15.045 1.00 76.88 229 GLN A C 1
ATOM 1708 O O . GLN A 1 229 ? -2.390 -10.121 -15.293 1.00 76.88 229 GLN A O 1
ATOM 1713 N N . LYS A 1 230 ? -3.605 -11.959 -15.727 1.00 79.25 230 LYS A N 1
ATOM 1714 C CA . LYS A 1 230 ? -4.471 -11.355 -16.758 1.00 79.25 230 LYS A CA 1
ATOM 1715 C C . LYS A 1 230 ? -5.449 -10.321 -16.202 1.00 79.25 230 LYS A C 1
ATOM 1717 O O . LYS A 1 230 ? -5.907 -9.470 -16.954 1.00 79.25 230 LYS A O 1
ATOM 1722 N N . GLN A 1 231 ? -5.711 -10.353 -14.899 1.00 83.00 231 GLN A N 1
ATOM 1723 C CA . GLN A 1 231 ? -6.595 -9.419 -14.201 1.00 83.00 231 GLN A CA 1
ATOM 1724 C C . GLN A 1 231 ? -5.863 -8.204 -13.622 1.00 83.00 231 GLN A C 1
ATOM 1726 O O . GLN A 1 231 ? -6.506 -7.235 -13.225 1.00 83.00 231 GLN A O 1
ATOM 1731 N N . ILE A 1 232 ? -4.531 -8.230 -13.570 1.00 85.88 232 ILE A N 1
ATOM 1732 C CA . ILE A 1 232 ? -3.735 -7.067 -13.167 1.00 85.88 232 ILE A CA 1
ATOM 1733 C C . ILE A 1 232 ? -3.813 -6.062 -14.310 1.00 85.88 232 ILE A C 1
ATOM 1735 O O . ILE A 1 232 ? -3.446 -6.418 -15.415 1.00 85.88 232 ILE A O 1
ATOM 1739 N N . SER A 1 233 ? -4.287 -4.836 -14.096 1.00 86.19 233 SER A N 1
ATOM 1740 C CA . SER A 1 233 ? -4.348 -3.807 -15.151 1.00 86.19 233 SER A CA 1
ATOM 1741 C C . SER A 1 233 ? -3.192 -2.808 -15.088 1.00 86.19 233 SER A C 1
ATOM 1743 O O . SER A 1 233 ? -2.850 -2.192 -16.096 1.00 86.19 233 SER A O 1
ATOM 1745 N N . LEU A 1 234 ? -2.608 -2.649 -13.900 1.00 87.56 234 LEU A N 1
ATOM 1746 C CA . LEU A 1 234 ? -1.636 -1.619 -13.560 1.00 87.56 234 LEU A CA 1
ATOM 1747 C C . LEU A 1 234 ? -0.602 -2.196 -12.589 1.00 87.56 234 LEU A C 1
ATOM 1749 O O . LEU A 1 234 ? -0.969 -2.962 -11.695 1.00 87.56 234 LEU A O 1
ATOM 1753 N N . ILE A 1 235 ? 0.660 -1.810 -12.751 1.00 88.25 235 ILE A N 1
ATOM 1754 C CA . ILE A 1 235 ? 1.746 -2.124 -11.818 1.00 88.25 235 ILE A CA 1
ATOM 1755 C C . ILE A 1 235 ? 2.378 -0.811 -11.373 1.00 88.25 235 ILE A C 1
ATOM 1757 O O . ILE A 1 235 ? 2.917 -0.085 -12.201 1.00 88.25 235 ILE A O 1
ATOM 1761 N N . GLU A 1 236 ? 2.300 -0.516 -10.079 1.00 87.75 236 GLU A N 1
ATOM 1762 C CA . GLU A 1 236 ? 3.094 0.545 -9.453 1.00 87.75 236 GLU A CA 1
ATOM 1763 C C . GLU A 1 236 ? 4.492 -0.006 -9.153 1.00 87.75 236 GLU A C 1
ATOM 1765 O O . GLU A 1 236 ? 4.614 -1.096 -8.585 1.00 87.75 236 GLU A O 1
ATOM 1770 N N . VAL A 1 237 ? 5.526 0.726 -9.557 1.00 87.38 237 VAL A N 1
ATOM 1771 C CA . VAL A 1 237 ? 6.937 0.325 -9.450 1.00 87.38 237 VAL A CA 1
ATOM 1772 C C . VAL A 1 237 ? 7.710 1.317 -8.596 1.00 87.38 237 VAL A C 1
ATOM 1774 O O . VAL A 1 237 ? 7.339 2.488 -8.515 1.00 87.38 237 VAL A O 1
ATOM 1777 N N . SER A 1 238 ? 8.795 0.864 -7.969 1.00 84.38 238 SER A N 1
ATOM 1778 C CA . SER A 1 238 ? 9.612 1.749 -7.137 1.00 84.38 238 SER A CA 1
ATOM 1779 C C . SER A 1 238 ? 10.454 2.721 -7.955 1.00 84.38 238 SER A C 1
ATOM 1781 O O . SER A 1 238 ? 10.613 3.855 -7.519 1.00 84.38 238 SER A O 1
ATOM 1783 N N . ALA A 1 239 ? 10.960 2.279 -9.114 1.00 78.44 239 ALA A N 1
ATOM 1784 C CA . ALA A 1 239 ? 11.795 3.008 -10.063 1.00 78.44 239 ALA A CA 1
ATOM 1785 C C . ALA A 1 239 ? 12.719 4.009 -9.359 1.00 78.44 239 ALA A C 1
ATOM 1787 O O . ALA A 1 239 ? 12.553 5.224 -9.461 1.00 78.44 239 ALA A O 1
ATOM 1788 N N . LEU A 1 240 ? 13.635 3.476 -8.548 1.00 72.38 240 LEU A N 1
ATOM 1789 C CA . LEU A 1 240 ? 14.519 4.290 -7.718 1.00 72.38 240 LEU A CA 1
ATOM 1790 C C . LEU A 1 240 ? 15.445 5.167 -8.583 1.00 72.38 240 LEU A C 1
ATOM 1792 O O . LEU A 1 240 ? 15.727 4.832 -9.730 1.00 72.38 240 LEU A O 1
ATOM 1796 N N . GLU A 1 241 ? 15.939 6.269 -8.005 1.00 67.62 241 GLU A N 1
ATOM 1797 C CA . GLU A 1 241 ? 16.853 7.238 -8.655 1.00 67.62 241 GLU A CA 1
ATOM 1798 C C . GLU A 1 241 ? 18.129 6.599 -9.241 1.00 67.62 241 GLU A C 1
ATOM 1800 O O . GLU A 1 241 ? 18.740 7.153 -10.152 1.00 67.62 241 GLU A O 1
ATOM 1805 N N . ASP A 1 242 ? 18.540 5.440 -8.727 1.00 74.94 242 ASP A N 1
ATOM 1806 C CA . ASP A 1 242 ? 19.757 4.748 -9.143 1.00 74.94 242 ASP A CA 1
ATOM 1807 C C . ASP A 1 242 ? 19.510 3.821 -10.344 1.00 74.94 242 ASP A C 1
ATOM 1809 O O . ASP A 1 242 ? 18.720 2.876 -10.255 1.00 74.94 242 ASP A O 1
ATOM 1813 N N . GLU A 1 243 ? 20.240 4.064 -11.440 1.00 77.62 243 GLU A N 1
ATOM 1814 C CA . GLU A 1 243 ? 20.170 3.313 -12.705 1.00 77.62 243 GLU A CA 1
ATOM 1815 C C . GLU A 1 243 ? 20.269 1.803 -12.462 1.00 77.62 243 GLU A C 1
ATOM 1817 O O . GLU A 1 243 ? 19.450 1.038 -12.963 1.00 77.62 243 GLU A O 1
ATOM 1822 N N . PHE A 1 244 ? 21.185 1.375 -11.586 1.00 83.06 244 PHE A N 1
ATOM 1823 C CA . PHE A 1 244 ? 21.341 -0.037 -11.247 1.00 83.06 244 PHE A CA 1
ATOM 1824 C C . PHE A 1 244 ? 20.076 -0.642 -10.616 1.00 83.06 244 PHE A C 1
ATOM 1826 O O . PHE A 1 244 ? 19.665 -1.742 -10.989 1.00 83.06 244 PHE A O 1
ATOM 1833 N N . HIS A 1 245 ? 19.443 0.047 -9.662 1.00 81.31 245 HIS A N 1
ATOM 1834 C CA . HIS A 1 245 ? 18.222 -0.448 -9.020 1.00 81.31 245 HIS A CA 1
ATOM 1835 C C . HIS A 1 245 ? 17.008 -0.399 -9.958 1.00 81.31 245 HIS A C 1
ATOM 1837 O O . HIS A 1 245 ? 16.169 -1.302 -9.910 1.00 81.31 245 HIS A O 1
ATOM 1843 N N . SER A 1 246 ? 16.934 0.614 -10.823 1.00 82.81 246 SER A N 1
ATOM 1844 C CA . SER A 1 246 ? 15.910 0.747 -11.864 1.00 82.81 246 SER A CA 1
ATOM 1845 C C . SER A 1 246 ? 16.004 -0.389 -12.898 1.00 82.81 246 SER A C 1
ATOM 1847 O O . SER A 1 246 ? 15.013 -1.071 -13.189 1.00 82.81 246 SER A O 1
ATOM 1849 N N . ASP A 1 247 ? 17.212 -0.687 -13.378 1.00 84.81 247 ASP A N 1
ATOM 1850 C CA . ASP A 1 247 ? 17.485 -1.798 -14.294 1.00 84.81 247 ASP A CA 1
ATOM 1851 C C . ASP A 1 247 ? 17.209 -3.157 -13.647 1.00 84.81 247 ASP A C 1
ATOM 1853 O O . ASP A 1 247 ? 16.646 -4.057 -14.277 1.00 84.81 247 ASP A O 1
ATOM 1857 N N . LEU A 1 248 ? 17.569 -3.312 -12.370 1.00 87.50 248 LEU A N 1
ATOM 1858 C CA . LEU A 1 248 ? 17.293 -4.524 -11.606 1.00 87.50 248 LEU A CA 1
ATOM 1859 C C . LEU A 1 248 ? 15.783 -4.763 -11.466 1.00 87.50 248 LEU A C 1
ATOM 1861 O O . LEU A 1 248 ? 15.319 -5.867 -11.752 1.00 87.50 248 LEU A O 1
ATOM 1865 N N . GLU A 1 249 ? 15.009 -3.753 -11.053 1.00 88.19 249 GLU A N 1
ATOM 1866 C CA . GLU A 1 249 ? 13.553 -3.869 -10.907 1.00 88.19 249 GLU A CA 1
ATOM 1867 C C . GLU A 1 249 ? 12.870 -4.181 -12.244 1.00 88.19 249 GLU A C 1
ATOM 1869 O O . GLU A 1 249 ? 12.082 -5.130 -12.321 1.00 88.19 249 GLU A O 1
ATOM 1874 N N . SER A 1 250 ? 13.191 -3.430 -13.302 1.00 87.94 250 SER A N 1
ATOM 1875 C CA . SER A 1 250 ? 12.590 -3.629 -14.626 1.00 87.94 250 SER A CA 1
ATOM 1876 C C . SER A 1 250 ? 12.915 -5.013 -15.198 1.00 87.94 250 SER A C 1
ATOM 1878 O O . SER A 1 250 ? 12.007 -5.731 -15.630 1.00 87.94 250 SER A O 1
ATOM 1880 N N . SER A 1 251 ? 14.177 -5.445 -15.119 1.00 88.75 251 SER A N 1
ATOM 1881 C CA . SER A 1 251 ? 14.616 -6.765 -15.588 1.00 88.75 251 SER A CA 1
ATOM 1882 C C . SER A 1 251 ? 13.914 -7.895 -14.838 1.00 88.75 251 SER A C 1
ATOM 1884 O O . SER A 1 251 ? 13.408 -8.836 -15.453 1.00 88.75 251 SER A O 1
ATOM 1886 N N . VAL A 1 252 ? 13.824 -7.794 -13.508 1.00 90.25 252 VAL A N 1
ATOM 1887 C CA . VAL A 1 252 ? 13.168 -8.802 -12.668 1.00 90.25 252 VAL A CA 1
ATOM 1888 C C . VAL A 1 252 ? 11.664 -8.874 -12.940 1.00 90.25 252 VAL A C 1
ATOM 1890 O O . VAL A 1 252 ? 11.112 -9.975 -12.994 1.00 90.25 252 VAL A O 1
ATOM 1893 N N . LEU A 1 253 ? 10.990 -7.737 -13.139 1.00 89.31 253 LEU A N 1
ATOM 1894 C CA . LEU A 1 253 ? 9.566 -7.703 -13.484 1.00 89.31 253 LEU A CA 1
ATOM 1895 C C . LEU A 1 253 ? 9.297 -8.379 -14.831 1.00 89.31 253 LEU A C 1
ATOM 1897 O O . LEU A 1 253 ? 8.418 -9.242 -14.913 1.00 89.31 253 LEU A O 1
ATOM 1901 N N . LEU A 1 254 ? 10.069 -8.034 -15.867 1.00 88.00 254 LEU A N 1
ATOM 1902 C CA . LEU A 1 254 ? 9.955 -8.646 -17.194 1.00 88.00 254 LEU A CA 1
ATOM 1903 C C . LEU A 1 254 ? 10.152 -10.162 -17.120 1.00 88.00 254 LEU A C 1
ATOM 1905 O O . LEU A 1 254 ? 9.346 -10.928 -17.653 1.00 88.00 254 LEU A O 1
ATOM 1909 N N . GLU A 1 255 ? 11.190 -10.600 -16.408 1.00 88.00 255 GLU A N 1
ATOM 1910 C CA . GLU A 1 255 ? 11.506 -12.015 -16.280 1.00 88.00 255 GLU A CA 1
ATOM 1911 C C . GLU A 1 255 ? 10.459 -12.774 -15.448 1.00 88.00 255 GLU A C 1
ATOM 1913 O O . GLU A 1 255 ? 10.116 -13.914 -15.764 1.00 88.00 255 GLU A O 1
ATOM 1918 N N . ALA A 1 256 ? 9.924 -12.173 -14.383 1.00 87.44 256 ALA A N 1
ATOM 1919 C CA . ALA A 1 256 ? 8.908 -12.803 -13.546 1.00 87.44 256 ALA A CA 1
ATOM 1920 C C . ALA A 1 256 ? 7.583 -12.998 -14.300 1.00 87.44 256 ALA A C 1
ATOM 1922 O O . ALA A 1 256 ? 7.009 -14.083 -14.227 1.00 87.44 256 ALA A O 1
ATOM 1923 N N . TYR A 1 257 ? 7.120 -11.999 -15.058 1.00 84.00 257 TYR A N 1
ATOM 1924 C CA . TYR A 1 257 ? 5.892 -12.115 -15.857 1.00 84.00 257 TYR A CA 1
ATOM 1925 C C . TYR A 1 257 ? 6.047 -13.093 -17.031 1.00 84.00 257 TYR A C 1
ATOM 1927 O O . TYR A 1 257 ? 5.134 -13.877 -17.294 1.00 84.00 257 TYR A O 1
ATOM 1935 N N . ALA A 1 258 ? 7.225 -13.139 -17.664 1.00 81.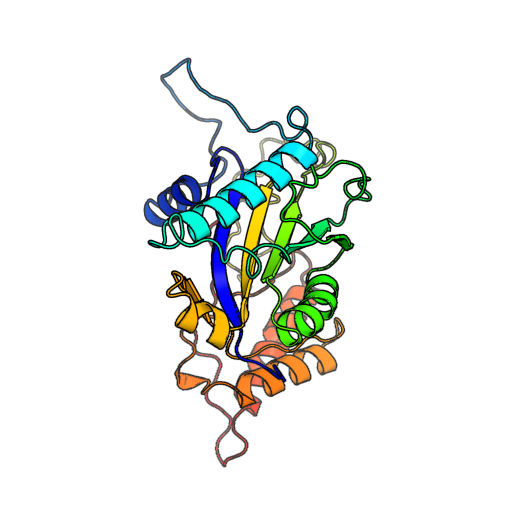62 258 ALA A N 1
ATOM 1936 C CA . ALA A 1 258 ? 7.533 -14.151 -18.676 1.00 81.62 258 ALA A CA 1
ATOM 1937 C C . ALA A 1 258 ? 7.552 -15.582 -18.095 1.00 81.62 258 ALA A C 1
ATOM 1939 O O . ALA A 1 258 ? 7.159 -16.534 -18.768 1.00 81.62 258 ALA A O 1
ATOM 1940 N N . ASN A 1 259 ? 7.976 -15.747 -16.837 1.00 74.44 259 ASN A N 1
ATOM 1941 C CA . ASN A 1 259 ? 8.081 -17.052 -16.172 1.00 74.44 259 ASN A CA 1
ATOM 1942 C C . ASN A 1 259 ? 6.812 -17.493 -15.422 1.00 74.44 259 ASN A C 1
ATOM 1944 O O . ASN A 1 259 ? 6.721 -18.648 -15.013 1.00 74.44 259 ASN A O 1
ATOM 1948 N N . ALA A 1 260 ? 5.830 -16.614 -15.212 1.00 66.31 260 ALA A N 1
ATOM 1949 C CA . ALA A 1 260 ? 4.645 -16.922 -14.406 1.00 66.31 260 ALA A CA 1
ATOM 1950 C C . ALA A 1 260 ? 3.714 -17.989 -15.027 1.00 66.31 260 ALA A C 1
ATOM 1952 O O . ALA A 1 260 ? 2.837 -18.508 -14.337 1.00 66.31 260 ALA A O 1
ATOM 1953 N N . TYR A 1 261 ? 3.908 -18.352 -16.301 1.00 59.09 261 TYR A N 1
ATOM 1954 C CA . TYR A 1 261 ? 3.181 -19.428 -16.983 1.00 59.09 261 TYR A CA 1
ATOM 1955 C C . TYR A 1 261 ? 4.036 -20.705 -17.070 1.00 59.09 261 TYR A C 1
ATOM 1957 O O . TYR A 1 261 ? 4.746 -20.946 -18.045 1.00 59.09 261 TYR A O 1
ATOM 1965 N N . GLU A 1 262 ? 3.929 -21.580 -16.069 1.00 52.88 262 GLU A N 1
ATOM 1966 C CA . GLU A 1 262 ? 4.395 -22.971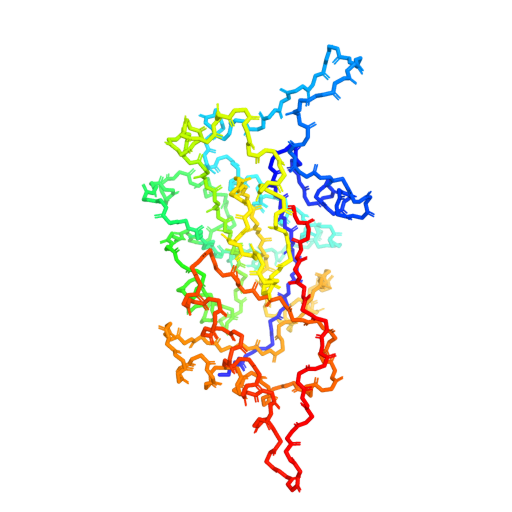 -16.178 1.00 52.88 262 GLU A CA 1
ATOM 1967 C C . GLU A 1 262 ? 3.399 -23.768 -17.041 1.00 52.88 262 GLU A C 1
ATOM 1969 O O . GLU A 1 262 ? 2.555 -24.510 -16.542 1.00 52.88 262 GLU A O 1
ATOM 1974 N N . GLY A 1 263 ? 3.430 -23.558 -18.359 1.00 47.84 263 GLY A N 1
ATOM 1975 C CA . GLY A 1 263 ? 2.467 -24.191 -19.259 1.00 47.84 263 GLY A CA 1
ATOM 1976 C C . GLY A 1 263 ? 2.644 -23.846 -20.734 1.00 47.84 263 GLY A C 1
ATOM 1977 O O . GLY A 1 263 ? 1.778 -23.227 -21.342 1.00 47.84 263 GLY A O 1
ATOM 1978 N N . THR A 1 264 ? 3.724 -24.336 -21.344 1.00 42.19 264 THR A N 1
ATOM 1979 C CA . THR A 1 264 ? 3.888 -24.554 -22.804 1.00 42.19 264 THR A CA 1
ATOM 1980 C C . THR A 1 264 ? 3.986 -23.377 -23.778 1.00 42.19 264 THR A C 1
ATOM 1982 O O . THR A 1 264 ? 4.288 -23.625 -24.940 1.00 42.19 264 THR A O 1
ATOM 1985 N N . TYR A 1 265 ? 3.892 -22.125 -23.356 1.00 42.66 265 TYR A N 1
ATOM 1986 C CA . TYR A 1 265 ? 4.367 -20.990 -24.154 1.00 42.66 265 TYR A CA 1
ATOM 1987 C C . TYR A 1 265 ? 5.024 -20.002 -23.196 1.00 42.66 265 TYR A C 1
ATOM 1989 O O . TYR A 1 265 ? 4.538 -19.855 -22.076 1.00 42.66 265 TYR A O 1
ATOM 1997 N N . ALA A 1 266 ? 6.149 -19.395 -23.599 1.00 51.16 266 ALA A N 1
ATOM 1998 C CA . ALA A 1 266 ? 6.764 -18.286 -22.867 1.00 51.16 266 ALA A CA 1
ATOM 1999 C C . ALA A 1 266 ? 5.644 -17.357 -22.380 1.00 51.16 266 ALA A C 1
ATOM 2001 O O . ALA A 1 266 ? 4.785 -16.999 -23.188 1.00 51.16 266 ALA A O 1
ATOM 2002 N N . GLY A 1 267 ? 5.578 -17.085 -21.073 1.00 54.38 267 GLY A N 1
ATOM 2003 C CA . GLY A 1 267 ? 4.470 -16.334 -20.494 1.00 54.38 267 GLY A CA 1
ATOM 2004 C C . GLY A 1 267 ? 4.247 -15.033 -21.252 1.00 54.38 267 GLY A C 1
ATOM 2005 O O . GLY A 1 267 ? 5.199 -14.454 -21.782 1.00 54.38 267 GLY A O 1
ATOM 2006 N N . ASP A 1 268 ? 2.982 -14.606 -21.344 1.00 59.00 268 ASP A N 1
ATOM 2007 C CA . ASP A 1 268 ? 2.641 -13.356 -22.020 1.00 59.00 268 ASP A CA 1
ATOM 2008 C C . ASP A 1 268 ? 3.561 -12.245 -21.482 1.00 59.00 268 ASP A C 1
ATOM 2010 O O . ASP A 1 268 ? 3.657 -12.084 -20.258 1.00 59.00 268 ASP A O 1
ATOM 2014 N N . PRO A 1 269 ? 4.259 -11.499 -22.357 1.00 66.44 269 PRO A N 1
ATOM 2015 C CA . PRO A 1 269 ? 5.162 -10.449 -21.917 1.00 66.44 269 PRO A CA 1
ATOM 2016 C C . PRO A 1 269 ? 4.409 -9.446 -21.044 1.00 66.44 269 PRO A C 1
ATOM 2018 O O . PRO A 1 269 ? 3.185 -9.277 -21.162 1.00 66.44 269 PRO A O 1
ATOM 2021 N N . LEU A 1 270 ? 5.148 -8.760 -20.169 1.00 74.31 270 LEU A N 1
ATOM 2022 C CA . LEU A 1 270 ? 4.580 -7.702 -19.350 1.00 74.31 270 LEU A CA 1
ATOM 2023 C C . LEU A 1 270 ? 3.953 -6.636 -20.263 1.00 74.31 270 LEU A C 1
ATOM 2025 O O . LEU A 1 270 ? 4.638 -5.860 -20.915 1.00 74.31 270 LEU A O 1
ATOM 2029 N N . THR A 1 271 ? 2.625 -6.640 -20.321 1.00 71.62 271 THR A N 1
ATOM 2030 C CA . THR A 1 271 ? 1.800 -5.789 -21.199 1.00 71.62 271 THR A CA 1
ATOM 2031 C C . THR A 1 271 ? 0.912 -4.852 -20.383 1.00 71.62 271 THR A C 1
ATOM 2033 O O . THR A 1 271 ? -0.044 -4.278 -20.899 1.00 71.62 271 THR A O 1
ATOM 2036 N N . ARG A 1 272 ? 1.172 -4.743 -19.075 1.00 76.25 272 ARG A N 1
ATOM 2037 C CA . ARG A 1 272 ? 0.406 -3.887 -18.167 1.00 76.25 272 ARG A CA 1
ATOM 2038 C C . ARG A 1 272 ? 0.942 -2.478 -18.203 1.00 76.25 272 ARG A C 1
ATOM 2040 O O . ARG A 1 272 ? 2.137 -2.274 -18.392 1.00 76.25 272 ARG A O 1
ATOM 2047 N N . ALA A 1 273 ? 0.039 -1.527 -17.989 1.00 74.56 273 ALA A N 1
ATOM 2048 C CA . ALA A 1 273 ? 0.460 -0.170 -17.727 1.00 74.56 273 ALA A CA 1
ATOM 2049 C C . ALA A 1 273 ? 1.358 -0.191 -16.486 1.00 74.56 273 ALA A C 1
ATOM 2051 O O . ALA A 1 273 ? 0.989 -0.748 -15.448 1.00 74.56 273 ALA A O 1
ATOM 2052 N N . ILE A 1 274 ? 2.543 0.386 -16.618 1.00 76.38 274 ILE A N 1
ATOM 2053 C CA . ILE A 1 274 ? 3.371 0.724 -15.474 1.00 76.38 274 ILE A CA 1
ATOM 2054 C C . ILE A 1 274 ? 2.878 2.094 -15.035 1.00 76.38 274 ILE A C 1
ATOM 2056 O O . ILE A 1 274 ? 2.860 3.041 -15.822 1.00 76.38 274 ILE A O 1
ATOM 2060 N N . SER A 1 275 ? 2.368 2.163 -13.812 1.00 67.06 275 SER A N 1
ATOM 2061 C CA . SER A 1 275 ? 2.045 3.438 -13.202 1.00 67.06 275 SER A CA 1
ATOM 2062 C C . SER A 1 275 ? 3.359 4.113 -12.861 1.00 67.06 275 SER A C 1
ATOM 2064 O O . SER A 1 275 ? 4.101 3.670 -11.990 1.00 67.06 275 SER A O 1
ATOM 2066 N N . CYS A 1 276 ? 3.644 5.153 -13.626 1.00 53.94 276 CYS A N 1
ATOM 2067 C CA . CYS A 1 276 ? 4.607 6.178 -13.310 1.00 53.94 276 CYS A CA 1
ATOM 2068 C C . CYS A 1 276 ? 3.769 7.387 -12.909 1.00 53.94 276 CYS A C 1
ATOM 2070 O O . CYS A 1 276 ? 3.320 8.160 -13.765 1.00 53.94 276 CYS A O 1
ATOM 2072 N N . ALA A 1 277 ? 3.377 7.483 -11.639 1.00 47.16 277 ALA A N 1
ATOM 2073 C CA . ALA A 1 277 ? 2.595 8.639 -11.244 1.00 47.16 277 ALA A CA 1
ATOM 2074 C C . ALA A 1 277 ? 3.406 9.898 -11.592 1.00 47.16 277 ALA A C 1
ATOM 2076 O O . ALA A 1 277 ? 4.494 10.128 -11.072 1.00 47.16 277 ALA A O 1
ATOM 2077 N N . ARG A 1 278 ? 2.840 10.722 -12.484 1.00 39.88 278 ARG A N 1
ATOM 2078 C CA . ARG A 1 278 ? 3.064 12.168 -12.515 1.00 39.88 278 ARG A CA 1
ATOM 2079 C C . ARG A 1 278 ? 2.574 12.725 -11.175 1.00 39.88 278 ARG A C 1
ATOM 2081 O O . ARG A 1 278 ? 1.483 13.289 -11.118 1.00 39.88 278 ARG A O 1
ATOM 2088 N N . SER A 1 279 ? 3.304 12.446 -10.102 1.00 32.88 279 SER A N 1
ATOM 2089 C CA . SER A 1 279 ? 3.161 13.103 -8.806 1.00 32.88 279 SER A CA 1
ATOM 2090 C C . SER A 1 279 ? 3.842 14.458 -8.880 1.00 32.88 279 SER A C 1
ATOM 2092 O O . SER A 1 279 ? 5.038 14.448 -9.247 1.00 32.88 279 SER A O 1
#